Protein AF-A0A1V5VL07-F1 (afdb_monomer_lite)

Secondary structure (DSSP, 8-state):
-B--HHHHHHHHHHTT--THHHHHHHHTTB--GGGGSTT--HHHHHHHHHHHHHHHHHHHHHHTT-B-HHHHHHHTTPPTTHHHHHHTTS----HHHHHHHHHHHHHHHHHHHHHHHHHHTT-HHHHHHHHT-TTB-HHHHTTT-HHHHHHHHHHHH-TTSPP-GGGHHHHHHHHHHHHHHHHHHHHHHHHHHHHS--

Foldseek 3Di:
DFDDQVVVVVLCVVQVHDPVVNVVCVVVRHDPCLSVDPPRHPVVVVCVVVVVVLLVVLLVLVVLPQFPVQVLCVQLVHDGCQVVCVNVVNHADALSSLVSSLVVLVVLLVLLVVCLVCLVVVPLVSVLVNVPPPRGPLCSLLVNPPVLSVLSVVCNVDVPRGRPNVCSVSNNVSSVVSSVSSVSVSVVSVVCSVPVVD

Sequence (198 aa):
MLFDEEKAKDIVEKYGLSKNKIAVWRSNNNIPNKYNKKEYSIYSDMANKQIPIIRKQMFKIMEARKLKLVVVNDICGFPKNKLSREIQKKGVLKYDEYIRLIENINSLKRQTEKALEALKSKNKNCLDNYFNNEMLNLMALFENNLIIYTKITQSRKNARKSFPFEYTNDIERCLFTLLLELKLIIIYLYYQAEFSTL

pLDDT: mean 90.43, std 8.77, range [37.38, 98.44]

Radius of gyration: 23.2 Å; chains: 1; bounding box: 59×39×54 Å

Structure (mmCIF, N/CA/C/O backbone):
data_AF-A0A1V5VL07-F1
#
_entry.id   AF-A0A1V5VL07-F1
#
loop_
_atom_site.group_PDB
_atom_site.id
_atom_site.type_symbol
_atom_site.label_atom_id
_atom_site.label_alt_id
_atom_site.label_comp_id
_atom_site.label_asym_id
_atom_site.label_entity_id
_atom_site.label_seq_id
_atom_site.pdbx_PDB_ins_code
_atom_site.Cartn_x
_atom_site.Cartn_y
_atom_site.Cartn_z
_atom_site.occupancy
_atom_site.B_iso_or_equiv
_atom_site.auth_seq_id
_atom_site.auth_comp_id
_atom_site.auth_asym_id
_atom_site.auth_atom_id
_atom_site.pdbx_PDB_model_num
ATOM 1 N N . MET A 1 1 ? 35.708 6.304 -23.451 1.00 84.31 1 MET A N 1
ATOM 2 C CA . MET A 1 1 ? 36.162 6.927 -24.704 1.00 84.31 1 MET A CA 1
ATOM 3 C C . MET A 1 1 ? 36.885 8.179 -24.278 1.00 84.31 1 MET A C 1
ATOM 5 O O . MET A 1 1 ? 36.361 8.849 -23.397 1.00 84.31 1 MET A O 1
ATOM 9 N N . LEU A 1 2 ? 38.068 8.472 -24.823 1.00 89.50 2 LEU A N 1
ATOM 10 C CA . LEU A 1 2 ? 38.782 9.701 -24.460 1.00 89.50 2 LEU A CA 1
ATOM 11 C C . LEU A 1 2 ? 37.864 10.918 -24.604 1.00 89.50 2 LEU A C 1
ATOM 13 O O . LEU A 1 2 ? 36.980 10.931 -25.466 1.00 89.50 2 LEU A O 1
ATOM 17 N N . PHE A 1 3 ? 38.021 11.878 -23.698 1.00 91.56 3 PHE A N 1
ATOM 18 C CA . PHE A 1 3 ? 37.204 13.077 -23.732 1.00 91.56 3 PHE A CA 1
ATOM 19 C C . PHE A 1 3 ? 37.474 13.873 -25.008 1.00 91.56 3 PHE A C 1
ATOM 21 O O . PHE A 1 3 ? 38.619 14.105 -25.381 1.00 91.56 3 PHE A O 1
ATOM 28 N N . ASP A 1 4 ? 36.391 14.288 -25.647 1.00 92.81 4 ASP A N 1
ATOM 29 C CA . ASP A 1 4 ? 36.377 15.144 -26.821 1.00 92.81 4 ASP A CA 1
ATOM 30 C C . ASP A 1 4 ? 35.207 16.112 -26.633 1.00 92.81 4 ASP A C 1
ATOM 32 O O . ASP A 1 4 ? 34.079 15.693 -26.356 1.00 92.81 4 ASP A O 1
ATOM 36 N N . GLU A 1 5 ? 35.500 17.408 -26.678 1.00 92.12 5 GLU A N 1
ATOM 37 C CA . GLU A 1 5 ? 34.555 18.458 -26.306 1.00 92.12 5 GLU A CA 1
ATOM 38 C C . GLU A 1 5 ? 33.367 18.534 -27.279 1.00 92.12 5 GLU A C 1
ATOM 40 O O . GLU A 1 5 ? 32.234 18.742 -26.840 1.00 92.12 5 GLU A O 1
ATOM 45 N N . GLU A 1 6 ? 33.599 18.332 -28.577 1.00 93.00 6 GLU A N 1
ATOM 46 C CA . GLU A 1 6 ? 32.551 18.371 -29.601 1.00 93.00 6 GLU A CA 1
ATOM 47 C C . GLU A 1 6 ? 31.658 17.137 -29.496 1.00 93.00 6 GLU A C 1
ATOM 49 O O . GLU A 1 6 ? 30.444 17.264 -29.337 1.00 93.00 6 GLU A O 1
ATOM 54 N N . LYS A 1 7 ? 32.252 15.942 -2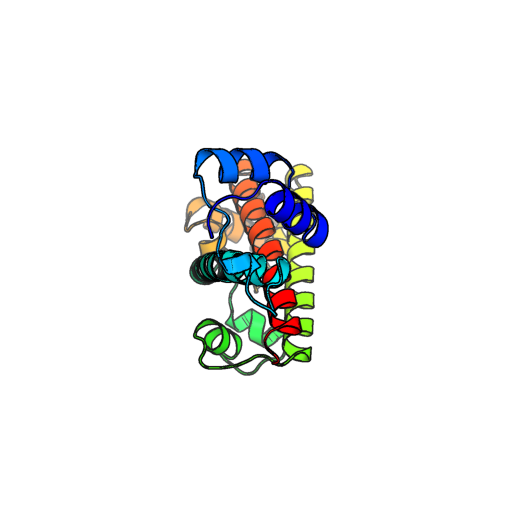9.397 1.00 90.00 7 LYS A N 1
ATOM 55 C CA . LYS A 1 7 ? 31.486 14.704 -29.172 1.00 90.00 7 LYS A CA 1
ATOM 56 C C . LYS A 1 7 ? 30.703 14.739 -27.864 1.00 90.00 7 LYS A C 1
ATOM 58 O O . LYS A 1 7 ? 29.607 14.185 -27.786 1.00 90.00 7 LYS A O 1
ATOM 63 N N . ALA A 1 8 ? 31.246 15.351 -26.812 1.00 89.62 8 ALA A N 1
ATOM 64 C CA . ALA A 1 8 ? 30.538 15.507 -25.546 1.00 89.62 8 ALA A CA 1
ATOM 65 C C . ALA A 1 8 ? 29.297 16.397 -25.694 1.00 89.62 8 ALA A C 1
ATOM 67 O O . ALA A 1 8 ? 28.252 16.052 -25.137 1.00 89.62 8 ALA A O 1
ATOM 68 N N . LYS A 1 9 ? 29.395 17.506 -26.439 1.00 92.94 9 LYS A N 1
ATOM 69 C CA . LYS A 1 9 ? 28.259 18.392 -26.737 1.00 92.94 9 LYS A CA 1
ATOM 70 C C . LYS A 1 9 ? 27.199 17.668 -27.561 1.00 92.94 9 LYS A C 1
ATOM 72 O O . LYS A 1 9 ? 26.048 17.651 -27.133 1.00 92.94 9 LYS A O 1
ATOM 77 N N . ASP A 1 10 ? 27.604 16.972 -28.621 1.00 91.25 10 ASP A N 1
ATOM 78 C CA . ASP A 1 10 ? 26.699 16.195 -29.475 1.00 91.25 10 ASP A CA 1
ATOM 79 C C . ASP A 1 10 ? 25.938 15.136 -28.677 1.00 91.25 10 ASP A C 1
ATOM 81 O O . ASP A 1 10 ? 24.726 14.988 -28.809 1.00 91.25 10 ASP A O 1
ATOM 85 N N . ILE A 1 11 ? 26.629 14.405 -27.796 1.00 89.19 11 ILE A N 1
ATOM 86 C CA . ILE A 1 11 ? 26.004 13.408 -26.918 1.00 89.19 11 ILE A CA 1
ATOM 87 C C . ILE A 1 11 ? 25.037 14.083 -25.943 1.00 89.19 11 ILE A C 1
ATOM 89 O O . ILE A 1 11 ? 23.947 13.567 -25.710 1.00 89.19 11 ILE A O 1
ATOM 93 N N . VAL A 1 12 ? 25.421 15.210 -25.341 1.00 89.00 12 VAL A N 1
ATOM 94 C CA . VAL A 1 12 ? 24.567 15.927 -24.387 1.00 89.00 12 VAL A CA 1
ATOM 95 C C . VAL A 1 12 ? 23.300 16.443 -25.056 1.00 89.00 12 VAL A C 1
ATOM 97 O O . VAL A 1 12 ? 22.231 16.311 -24.469 1.00 89.00 12 VAL A O 1
ATOM 100 N N . GLU A 1 13 ? 23.398 16.966 -26.272 1.00 90.19 13 GLU A N 1
ATOM 101 C CA . GLU A 1 13 ? 22.260 17.457 -27.043 1.00 90.19 13 GLU A CA 1
ATOM 102 C C . GLU A 1 13 ? 21.378 16.313 -27.553 1.00 90.19 13 GLU A C 1
ATOM 104 O O . GLU A 1 13 ? 20.187 16.276 -27.241 1.00 90.19 13 GLU A O 1
ATOM 109 N N . LYS A 1 14 ? 21.971 15.313 -28.221 1.00 86.06 14 LYS A N 1
ATOM 110 C CA . LYS A 1 14 ? 21.276 14.126 -28.752 1.00 86.06 14 LYS A CA 1
ATOM 111 C C . LYS A 1 14 ? 20.444 13.406 -27.694 1.00 86.06 14 LYS A C 1
ATOM 113 O O . LYS A 1 14 ? 19.403 12.830 -27.997 1.00 86.06 14 LYS A O 1
ATOM 118 N N . TYR A 1 15 ? 20.931 13.407 -26.460 1.00 83.44 15 TYR A N 1
ATOM 119 C CA . TYR A 1 15 ? 20.315 12.724 -25.335 1.00 83.44 15 TYR A CA 1
ATOM 120 C C . TYR A 1 15 ? 19.705 13.709 -24.310 1.00 83.44 15 TYR A C 1
ATOM 122 O O . TYR A 1 15 ? 19.334 13.300 -23.221 1.00 83.44 15 TYR A O 1
ATOM 130 N N . GLY A 1 16 ? 19.591 15.012 -24.581 1.00 83.31 16 GLY A N 1
ATOM 131 C CA . GLY A 1 16 ? 18.985 15.965 -23.631 1.00 83.31 16 GLY A CA 1
ATOM 132 C C . GLY A 1 16 ? 19.561 15.905 -22.201 1.00 83.31 16 GLY A C 1
ATOM 133 O O . GLY A 1 16 ? 18.831 16.018 -21.215 1.00 83.31 16 GLY A O 1
ATOM 134 N N . LEU A 1 17 ? 20.864 15.652 -22.063 1.00 86.38 17 LEU A N 1
ATOM 135 C CA . LEU A 1 17 ? 21.537 15.530 -20.771 1.00 86.38 17 LEU A CA 1
ATOM 136 C C . LEU A 1 17 ? 21.814 16.917 -20.168 1.00 86.38 17 LEU A C 1
ATOM 138 O O . LEU A 1 17 ? 21.851 17.938 -20.849 1.00 86.38 17 LEU A O 1
ATOM 142 N N . SER A 1 18 ? 22.076 16.968 -18.860 1.00 87.56 18 SER A N 1
ATOM 143 C CA . SER A 1 18 ? 22.510 18.216 -18.219 1.00 87.56 18 SER A CA 1
ATOM 144 C C . SER A 1 18 ? 23.867 18.676 -18.766 1.00 87.56 18 SER A C 1
ATOM 146 O O . SER A 1 18 ? 24.822 17.896 -18.773 1.00 87.56 18 SER A O 1
ATOM 148 N N . LYS A 1 19 ? 23.988 19.967 -19.113 1.00 88.31 19 LYS A N 1
ATOM 149 C CA . LYS A 1 19 ? 25.248 20.606 -19.549 1.00 88.31 19 LYS A CA 1
ATOM 150 C C . LYS A 1 19 ? 26.396 20.421 -18.547 1.00 88.31 19 LYS A C 1
ATOM 152 O O . LYS A 1 19 ? 27.552 20.309 -18.950 1.00 88.31 19 LYS A O 1
ATOM 157 N N . ASN A 1 20 ? 26.083 20.260 -17.257 1.00 90.38 20 ASN A N 1
ATOM 158 C CA . ASN A 1 20 ? 27.070 19.983 -16.206 1.00 90.38 20 ASN A CA 1
ATOM 159 C C . ASN A 1 20 ? 27.827 18.660 -16.426 1.00 90.38 20 ASN A C 1
ATOM 161 O O . ASN A 1 20 ? 28.908 18.467 -15.873 1.00 90.38 20 ASN A O 1
ATOM 165 N N . LYS A 1 21 ? 27.298 17.740 -17.246 1.00 89.00 21 LYS A N 1
ATOM 166 C CA . LYS A 1 21 ? 27.981 16.488 -17.595 1.00 89.00 21 LYS A CA 1
ATOM 167 C C . LYS A 1 21 ? 29.265 16.714 -18.389 1.00 89.00 21 LYS A C 1
ATOM 169 O O . LYS A 1 21 ? 30.198 15.946 -18.186 1.00 89.00 21 LYS A O 1
ATOM 174 N N . ILE A 1 22 ? 29.344 17.765 -19.208 1.00 91.00 22 ILE A N 1
ATOM 175 C CA . ILE A 1 22 ? 30.550 18.087 -19.987 1.00 91.00 22 ILE A CA 1
ATOM 176 C C . ILE A 1 22 ? 31.709 18.401 -19.040 1.00 91.00 22 ILE A C 1
ATOM 178 O O . ILE A 1 22 ? 32.777 17.812 -19.169 1.00 91.00 22 ILE A O 1
ATOM 182 N N . ALA A 1 23 ? 31.473 19.240 -18.025 1.00 91.25 23 ALA A N 1
ATOM 183 C CA . ALA A 1 23 ? 32.478 19.572 -17.015 1.00 91.25 23 ALA A CA 1
ATOM 184 C C . ALA A 1 23 ? 32.969 18.325 -16.258 1.00 91.25 23 ALA A C 1
ATOM 186 O O . ALA A 1 23 ? 34.170 18.143 -16.063 1.00 91.25 23 ALA A O 1
ATOM 187 N N . VAL A 1 24 ? 32.049 17.423 -15.897 1.00 91.06 24 VAL A N 1
ATOM 188 C CA . VAL A 1 24 ? 32.384 16.155 -15.230 1.00 91.06 24 VAL A CA 1
ATOM 189 C C . VAL A 1 24 ? 33.207 15.232 -16.136 1.00 91.06 24 VAL A C 1
ATOM 191 O O . VAL A 1 24 ? 34.159 14.610 -15.673 1.00 91.06 24 VAL A O 1
ATOM 194 N N . TRP A 1 25 ? 32.865 15.109 -17.419 1.00 94.38 25 TRP A N 1
ATOM 195 C CA . TRP A 1 25 ? 33.613 14.257 -18.353 1.00 94.38 25 TRP A C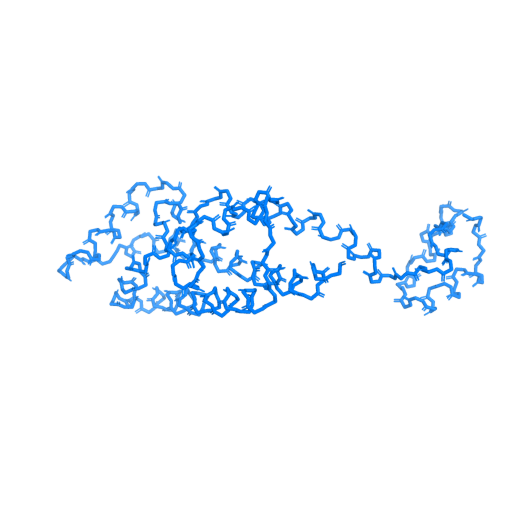A 1
ATOM 196 C C . TRP A 1 25 ? 34.979 14.841 -18.703 1.00 94.38 25 TRP A C 1
ATOM 198 O O . TRP A 1 25 ? 35.939 14.078 -18.800 1.00 94.38 25 TRP A O 1
ATOM 208 N N . ARG A 1 26 ? 35.078 16.173 -18.801 1.00 93.31 26 ARG A N 1
ATOM 209 C CA . ARG A 1 26 ? 36.337 16.900 -18.982 1.00 93.31 26 ARG A CA 1
ATOM 210 C C . ARG A 1 26 ? 37.278 16.652 -17.806 1.00 93.31 26 ARG A C 1
ATOM 212 O O . ARG A 1 26 ? 38.416 16.251 -18.013 1.00 93.31 26 ARG A O 1
ATOM 219 N N . SER A 1 27 ? 36.777 16.794 -16.576 1.00 92.19 27 SER A N 1
ATOM 220 C CA . SER A 1 27 ? 37.552 16.533 -15.354 1.00 92.19 27 SER A CA 1
ATOM 221 C C . SER A 1 27 ? 38.038 15.086 -15.246 1.00 92.19 27 SER A C 1
ATOM 223 O O . SER A 1 27 ? 39.101 14.841 -14.691 1.00 92.19 27 SER A O 1
ATOM 225 N N . ASN A 1 28 ? 37.266 14.127 -15.762 1.00 90.12 28 ASN A N 1
ATOM 226 C CA . ASN A 1 28 ? 37.614 12.704 -15.733 1.00 90.12 28 ASN A CA 1
ATOM 227 C C . ASN A 1 28 ? 38.371 12.239 -16.990 1.00 90.12 28 ASN A C 1
ATOM 229 O O . ASN A 1 28 ? 38.629 11.044 -17.129 1.00 90.12 28 ASN A O 1
ATOM 233 N N . ASN A 1 29 ? 38.658 13.155 -17.924 1.00 92.69 29 ASN A N 1
ATOM 234 C CA . ASN A 1 29 ? 39.234 12.898 -19.247 1.00 92.69 29 ASN A CA 1
ATOM 235 C C . ASN A 1 29 ? 38.589 11.709 -20.001 1.00 92.69 29 ASN A C 1
ATOM 237 O O . ASN A 1 29 ? 39.248 10.964 -20.728 1.00 92.69 29 ASN A O 1
ATOM 241 N N . ASN A 1 30 ? 37.285 11.486 -19.801 1.00 94.50 30 ASN A N 1
ATOM 242 C CA . ASN A 1 30 ? 36.594 10.312 -20.326 1.00 94.50 30 ASN A CA 1
ATOM 243 C C . ASN A 1 30 ? 35.091 10.556 -20.511 1.00 94.50 30 ASN A C 1
ATOM 245 O O . ASN A 1 30 ? 34.384 10.962 -19.586 1.00 94.50 30 ASN A O 1
ATOM 249 N N . ILE A 1 31 ? 34.587 10.202 -21.692 1.00 89.38 31 ILE A N 1
ATOM 250 C CA . ILE A 1 31 ? 33.160 10.077 -21.987 1.00 89.38 31 ILE A CA 1
ATOM 251 C C . ILE A 1 31 ? 32.743 8.613 -21.756 1.00 89.38 31 ILE A C 1
ATOM 253 O O . ILE A 1 31 ? 33.371 7.694 -22.304 1.00 89.38 31 ILE A O 1
ATOM 257 N N . PRO A 1 32 ? 31.674 8.350 -20.977 1.00 88.62 32 PRO A N 1
ATOM 258 C CA . PRO A 1 32 ? 31.185 6.996 -20.744 1.00 88.62 32 PRO A CA 1
ATOM 259 C C . PRO A 1 32 ? 30.898 6.230 -22.046 1.00 88.62 32 PRO A C 1
ATOM 261 O O . PRO A 1 32 ? 30.064 6.644 -22.848 1.00 88.62 32 PRO A O 1
ATOM 264 N N . ASN A 1 33 ? 31.511 5.051 -22.213 1.00 86.50 33 ASN A N 1
ATOM 265 C CA . ASN A 1 33 ? 31.377 4.212 -23.420 1.00 86.50 33 ASN A CA 1
ATOM 266 C C . ASN A 1 33 ? 29.934 3.803 -23.747 1.00 86.50 33 ASN A C 1
ATOM 268 O O . ASN A 1 33 ? 29.643 3.407 -24.872 1.00 86.50 33 ASN A O 1
ATOM 272 N N . LYS A 1 34 ? 29.017 3.891 -22.777 1.00 80.19 34 LYS A N 1
ATOM 273 C CA . LYS A 1 34 ? 27.601 3.569 -22.977 1.00 80.19 34 LYS A CA 1
ATOM 274 C C . LYS A 1 34 ? 26.953 4.398 -24.095 1.00 80.19 34 LYS A C 1
ATOM 276 O O . LYS A 1 34 ? 26.070 3.871 -24.755 1.00 80.19 34 LYS A O 1
ATOM 281 N N . TYR A 1 35 ? 27.423 5.624 -24.347 1.00 83.25 35 TYR A N 1
ATOM 282 C CA . TYR A 1 35 ? 26.883 6.496 -25.398 1.00 83.25 35 TYR A CA 1
ATOM 283 C C . TYR A 1 35 ? 27.312 6.095 -26.818 1.00 83.25 35 TYR A C 1
ATOM 285 O O . TYR A 1 35 ? 26.680 6.529 -27.776 1.00 83.25 35 TYR A O 1
ATOM 293 N N . ASN A 1 36 ? 28.328 5.232 -26.955 1.00 80.62 36 ASN A N 1
ATOM 294 C CA . ASN A 1 36 ? 28.773 4.688 -28.244 1.00 80.62 36 ASN A CA 1
ATOM 295 C C . ASN A 1 36 ? 27.965 3.458 -28.683 1.00 80.62 36 ASN A C 1
ATOM 297 O O . ASN A 1 36 ? 28.184 2.936 -29.775 1.00 80.62 36 ASN A O 1
ATOM 301 N N . LYS A 1 37 ? 27.050 2.953 -27.845 1.00 79.81 37 LYS A N 1
ATOM 302 C CA . LYS A 1 37 ? 26.192 1.826 -28.220 1.00 79.81 37 LYS A CA 1
ATOM 303 C C . LYS A 1 37 ? 25.115 2.311 -29.191 1.00 79.81 37 LYS A C 1
ATOM 305 O O . LYS A 1 37 ? 24.418 3.279 -28.898 1.00 79.81 37 LYS A O 1
ATOM 310 N N . LYS A 1 38 ? 24.956 1.601 -30.313 1.00 72.44 38 LYS A N 1
ATOM 311 C CA . LYS A 1 38 ? 23.993 1.918 -31.387 1.00 72.44 38 LYS A CA 1
ATOM 312 C C . LYS A 1 38 ? 22.542 2.014 -30.883 1.00 72.44 38 LYS A C 1
ATOM 314 O O . LYS A 1 38 ? 21.762 2.785 -31.421 1.00 72.44 38 LYS A O 1
ATOM 319 N N . GLU A 1 39 ? 22.231 1.289 -29.810 1.00 72.75 39 GLU A N 1
ATOM 320 C CA . GLU A 1 39 ? 20.905 1.204 -29.180 1.00 72.75 39 GLU A CA 1
ATOM 321 C C . GLU A 1 39 ? 20.859 1.867 -27.790 1.00 72.75 39 GLU A C 1
ATOM 323 O O . GLU A 1 39 ? 20.044 1.509 -26.938 1.00 72.75 39 GLU A O 1
ATOM 328 N N . TYR A 1 40 ? 21.764 2.808 -27.494 1.00 74.38 40 TYR A N 1
ATOM 329 C CA . TYR A 1 40 ? 21.709 3.505 -26.212 1.00 74.38 40 TYR A CA 1
ATOM 330 C C . TYR A 1 40 ? 20.419 4.326 -26.097 1.00 74.38 40 TYR A C 1
ATOM 332 O O . TYR A 1 40 ? 20.206 5.285 -26.835 1.00 74.38 40 TYR A O 1
ATOM 340 N N . SER A 1 41 ? 19.594 3.981 -25.110 1.00 77.25 41 SER A N 1
ATOM 341 C CA . SER A 1 41 ? 18.455 4.784 -24.682 1.00 77.25 41 SER A CA 1
ATOM 342 C C . SER A 1 41 ? 18.677 5.227 -23.242 1.00 77.25 41 SER A C 1
ATOM 344 O O . SER A 1 41 ? 18.997 4.442 -22.349 1.00 77.25 41 SER A O 1
ATOM 346 N N . ILE A 1 42 ? 18.513 6.522 -22.998 1.00 71.56 42 ILE A N 1
ATOM 347 C CA . ILE A 1 42 ? 18.591 7.083 -21.645 1.00 71.56 42 ILE A CA 1
ATOM 348 C C . ILE A 1 42 ? 17.475 6.520 -20.790 1.00 71.56 42 ILE A C 1
ATOM 350 O O . ILE A 1 42 ? 17.692 6.220 -19.621 1.00 71.56 42 ILE A O 1
ATOM 354 N N . TYR A 1 43 ? 16.293 6.368 -21.385 1.00 68.00 43 TYR A N 1
ATOM 355 C CA . TYR A 1 43 ? 15.130 5.822 -20.715 1.00 68.00 43 TYR A CA 1
ATOM 356 C C . TYR A 1 43 ? 15.372 4.363 -20.337 1.00 68.00 43 TYR A C 1
ATOM 358 O O . TYR A 1 43 ? 15.059 3.988 -19.212 1.00 68.00 43 TYR A O 1
ATOM 366 N N . SER A 1 44 ? 16.024 3.567 -21.196 1.00 68.75 44 SER A N 1
ATOM 367 C CA . SER A 1 44 ? 16.389 2.190 -20.843 1.00 68.75 44 SER A CA 1
ATOM 368 C C . SER A 1 44 ? 17.482 2.128 -19.769 1.00 68.75 44 SER A C 1
ATOM 370 O O . SER A 1 44 ? 17.357 1.353 -18.828 1.00 68.75 44 SER A O 1
ATOM 372 N N . ASP A 1 45 ? 18.516 2.977 -19.819 1.00 70.56 45 ASP A N 1
ATOM 373 C CA . ASP A 1 45 ? 19.551 3.057 -18.770 1.00 70.56 45 ASP A CA 1
ATOM 374 C C . ASP A 1 45 ? 18.973 3.543 -17.426 1.00 70.56 45 ASP A C 1
ATOM 376 O O . ASP A 1 45 ? 19.351 3.055 -16.360 1.00 70.56 45 ASP A O 1
ATOM 380 N N . MET A 1 46 ? 18.036 4.493 -17.462 1.00 71.12 46 MET A N 1
ATOM 381 C CA . MET A 1 46 ? 17.331 4.993 -16.284 1.00 71.12 46 MET A CA 1
ATOM 382 C C . MET A 1 46 ? 16.415 3.916 -15.705 1.00 71.12 46 MET A C 1
ATOM 384 O O . MET A 1 46 ? 16.497 3.638 -14.510 1.00 71.12 46 MET A O 1
ATOM 388 N N . ALA A 1 47 ? 15.618 3.254 -16.545 1.00 67.25 47 ALA A N 1
ATOM 389 C CA . ALA A 1 47 ? 14.780 2.131 -16.150 1.00 67.25 47 ALA A CA 1
ATOM 390 C C . ALA A 1 47 ? 15.636 1.022 -15.519 1.00 67.25 47 ALA A C 1
ATOM 392 O O . ALA A 1 47 ? 15.400 0.645 -14.376 1.00 67.25 47 ALA A O 1
ATOM 393 N N . ASN A 1 48 ? 16.715 0.592 -16.175 1.00 69.56 48 ASN A N 1
ATOM 394 C CA . ASN A 1 48 ? 17.606 -0.457 -15.671 1.00 69.56 48 ASN A CA 1
ATOM 395 C C . ASN A 1 48 ? 18.236 -0.134 -14.307 1.00 69.56 48 ASN A C 1
ATOM 397 O O . ASN A 1 48 ? 18.494 -1.044 -13.521 1.00 69.56 48 ASN A O 1
ATOM 401 N N . LYS A 1 49 ? 18.459 1.147 -13.990 1.00 76.06 49 LYS A N 1
ATOM 402 C CA . LYS A 1 49 ? 18.958 1.577 -12.673 1.00 76.06 49 LYS A CA 1
ATOM 403 C C . LYS A 1 49 ? 17.863 1.679 -11.620 1.00 76.06 49 LYS A C 1
ATOM 405 O O . LYS A 1 49 ? 18.107 1.354 -10.461 1.00 76.06 49 LYS A O 1
ATOM 410 N N . GLN A 1 50 ? 16.674 2.135 -12.006 1.00 76.81 50 GLN A N 1
ATOM 411 C CA . GLN A 1 50 ? 15.582 2.399 -11.071 1.00 76.81 50 GLN A CA 1
ATOM 412 C C . GLN A 1 50 ? 14.735 1.154 -10.778 1.00 76.81 50 GLN A C 1
ATOM 414 O O . GLN A 1 50 ? 14.312 0.969 -9.640 1.00 76.81 50 GLN A O 1
ATOM 419 N N . ILE A 1 51 ? 14.545 0.247 -11.742 1.00 75.00 51 ILE A N 1
ATOM 420 C CA . ILE A 1 51 ? 13.753 -0.985 -11.572 1.00 75.00 51 ILE A CA 1
ATOM 421 C C . ILE A 1 51 ? 14.263 -1.836 -10.401 1.00 75.00 51 ILE A C 1
ATOM 423 O O . ILE A 1 51 ? 13.433 -2.241 -9.587 1.00 75.00 51 ILE A O 1
ATOM 427 N N . PRO A 1 52 ? 15.576 -2.109 -10.233 1.00 79.69 52 PRO A N 1
ATOM 428 C CA . PRO A 1 52 ? 16.055 -2.872 -9.082 1.00 79.69 52 PRO A CA 1
ATOM 429 C C . PRO A 1 52 ? 15.747 -2.190 -7.746 1.00 79.69 52 PRO A C 1
ATOM 431 O O . PRO A 1 52 ? 15.413 -2.870 -6.776 1.00 79.69 52 PRO A O 1
ATOM 434 N N . ILE A 1 53 ? 15.825 -0.855 -7.696 1.00 82.56 53 ILE A N 1
ATOM 435 C CA . ILE A 1 53 ? 15.528 -0.064 -6.496 1.00 82.56 53 ILE A CA 1
ATOM 436 C C . ILE A 1 53 ? 14.038 -0.162 -6.171 1.00 82.56 53 ILE A C 1
ATOM 438 O O . ILE A 1 53 ? 13.688 -0.529 -5.051 1.00 82.56 53 ILE A O 1
ATOM 442 N N . ILE A 1 54 ? 13.170 0.096 -7.153 1.00 81.00 54 ILE A N 1
ATOM 443 C CA . ILE A 1 54 ? 11.715 -0.007 -6.994 1.00 81.00 54 ILE A CA 1
ATOM 444 C C . ILE A 1 54 ? 11.351 -1.429 -6.572 1.00 81.00 54 ILE A C 1
ATOM 446 O O . ILE A 1 54 ? 10.667 -1.610 -5.573 1.00 81.00 54 ILE A O 1
ATOM 450 N N . ARG A 1 55 ? 11.886 -2.450 -7.247 1.00 81.69 55 ARG A N 1
ATOM 451 C CA . ARG A 1 55 ? 11.656 -3.858 -6.907 1.00 81.69 55 ARG A CA 1
ATOM 452 C C . ARG A 1 55 ? 12.087 -4.177 -5.473 1.00 81.69 55 ARG A C 1
ATOM 454 O O . ARG A 1 55 ? 11.343 -4.836 -4.754 1.00 81.69 55 ARG A O 1
ATOM 461 N N . LYS A 1 56 ? 13.251 -3.693 -5.024 1.00 86.25 56 LYS A N 1
ATOM 462 C CA . LYS A 1 56 ? 13.714 -3.867 -3.636 1.00 86.25 56 LYS A CA 1
ATOM 463 C C . LYS A 1 56 ? 12.765 -3.209 -2.633 1.00 86.25 56 LYS A C 1
ATOM 465 O O . LYS A 1 56 ? 12.489 -3.801 -1.594 1.00 86.25 56 LYS A O 1
ATOM 470 N N . GLN A 1 57 ? 12.266 -2.010 -2.929 1.00 87.94 57 GLN A N 1
ATOM 471 C CA . GLN A 1 57 ? 11.293 -1.340 -2.062 1.00 87.94 57 GLN A CA 1
ATOM 472 C C . GLN A 1 57 ? 9.952 -2.070 -2.046 1.00 87.94 57 GLN A C 1
ATOM 474 O O . GLN A 1 57 ? 9.383 -2.269 -0.980 1.00 87.94 57 GLN A O 1
ATOM 479 N N . MET A 1 58 ? 9.495 -2.557 -3.197 1.00 88.50 58 MET A N 1
ATOM 480 C CA . MET A 1 58 ? 8.295 -3.378 -3.290 1.00 88.50 58 MET A CA 1
ATOM 481 C C . MET A 1 58 ? 8.397 -4.628 -2.424 1.00 88.50 58 MET A C 1
ATOM 483 O O . MET A 1 58 ? 7.479 -4.900 -1.660 1.00 88.50 58 MET A O 1
ATOM 487 N N . PHE A 1 59 ? 9.526 -5.342 -2.460 1.00 86.50 59 PHE A N 1
ATOM 488 C CA . PHE A 1 59 ? 9.740 -6.488 -1.574 1.00 86.50 59 PHE A CA 1
ATOM 489 C C . PHE A 1 59 ? 9.595 -6.115 -0.098 1.00 86.50 59 PHE A C 1
ATOM 491 O O . PHE A 1 59 ? 8.839 -6.776 0.608 1.00 86.50 59 PHE A O 1
ATOM 498 N N . LYS A 1 60 ? 10.215 -5.015 0.347 1.00 90.19 60 LYS A N 1
ATOM 499 C CA . LYS A 1 60 ? 10.078 -4.537 1.733 1.00 90.19 60 LYS A CA 1
ATOM 500 C C . LYS A 1 60 ? 8.631 -4.216 2.107 1.00 90.19 60 LYS A C 1
ATOM 502 O O . LYS A 1 60 ? 8.182 -4.580 3.190 1.00 90.19 60 LYS A O 1
ATOM 507 N N . ILE A 1 61 ? 7.893 -3.561 1.212 1.00 92.56 61 ILE A N 1
ATOM 508 C CA . ILE A 1 61 ? 6.478 -3.233 1.429 1.00 92.56 61 ILE A CA 1
ATOM 509 C C . ILE A 1 61 ? 5.646 -4.511 1.577 1.00 92.56 61 ILE A C 1
ATOM 511 O O . ILE A 1 61 ? 4.814 -4.613 2.480 1.00 92.56 61 ILE A O 1
ATOM 515 N N . MET A 1 62 ? 5.893 -5.514 0.731 1.00 89.06 62 MET A N 1
ATOM 516 C CA . MET A 1 62 ? 5.190 -6.795 0.815 1.00 89.06 62 MET A CA 1
ATOM 517 C C . MET A 1 62 ? 5.565 -7.578 2.082 1.00 89.06 62 MET A C 1
ATOM 519 O O . MET A 1 62 ? 4.694 -8.187 2.706 1.00 89.06 62 MET A O 1
ATOM 523 N N . GLU A 1 63 ? 6.831 -7.532 2.503 1.00 89.12 63 GLU A N 1
ATOM 524 C CA . GLU A 1 63 ? 7.317 -8.146 3.745 1.00 89.12 63 GLU A CA 1
ATOM 525 C C . GLU A 1 63 ? 6.733 -7.501 5.002 1.00 89.12 63 GLU A C 1
ATOM 527 O O . GLU A 1 63 ? 6.496 -8.204 5.985 1.00 89.12 63 GLU A O 1
ATOM 532 N N . ALA A 1 64 ? 6.414 -6.203 4.959 1.00 92.81 64 ALA A N 1
ATOM 533 C CA . ALA A 1 64 ? 5.728 -5.521 6.051 1.00 92.81 64 ALA A CA 1
ATOM 534 C C . ALA A 1 64 ? 4.311 -6.070 6.295 1.00 92.81 64 ALA A C 1
ATOM 536 O O . ALA A 1 64 ? 3.757 -5.857 7.367 1.00 92.81 64 ALA A O 1
ATOM 537 N N . ARG A 1 65 ? 3.713 -6.793 5.331 1.00 93.25 65 ARG A N 1
ATOM 538 C CA . ARG A 1 65 ? 2.432 -7.521 5.477 1.00 93.25 65 ARG A CA 1
ATOM 539 C C . ARG A 1 65 ? 1.268 -6.667 5.997 1.00 93.25 65 ARG A C 1
ATOM 541 O O . ARG A 1 65 ? 0.340 -7.197 6.613 1.00 93.25 65 ARG A O 1
ATOM 548 N N . LYS A 1 66 ? 1.284 -5.358 5.718 1.00 96.56 66 LYS A N 1
ATOM 549 C CA . LYS A 1 66 ? 0.189 -4.428 6.049 1.00 96.56 66 LYS A CA 1
ATOM 550 C C . LYS A 1 66 ? -1.080 -4.725 5.251 1.00 96.56 66 LYS A C 1
ATOM 552 O O . LYS A 1 66 ? -2.178 -4.452 5.729 1.00 96.56 66 LYS A O 1
ATOM 557 N N . LEU A 1 67 ? -0.930 -5.331 4.072 1.00 96.25 67 LEU A N 1
ATOM 558 C CA . LEU A 1 67 ? -2.026 -5.845 3.257 1.00 96.25 67 LEU A CA 1
ATOM 559 C C . LEU A 1 67 ? -2.112 -7.368 3.377 1.00 96.25 67 LEU A C 1
ATOM 561 O O . LEU A 1 67 ? -1.125 -8.082 3.177 1.00 96.25 67 LEU A O 1
ATOM 565 N N . LYS A 1 68 ? -3.308 -7.884 3.660 1.00 95.50 68 LYS A N 1
ATOM 566 C CA . LYS A 1 68 ? -3.583 -9.322 3.675 1.00 95.50 68 LYS A CA 1
ATOM 567 C C . LYS A 1 68 ? -3.758 -9.823 2.249 1.00 95.50 68 LYS A C 1
ATOM 569 O O . LYS A 1 68 ? -4.851 -9.770 1.696 1.00 95.50 68 LYS A O 1
ATOM 574 N N . LEU A 1 69 ? -2.687 -10.362 1.671 1.00 93.25 69 LEU A N 1
ATOM 575 C CA . LEU A 1 69 ? -2.675 -10.847 0.286 1.00 93.25 69 LEU A CA 1
ATOM 576 C C . LEU A 1 69 ? -3.790 -11.839 -0.055 1.00 93.25 69 LEU A C 1
ATOM 578 O O . LEU A 1 69 ? -4.239 -11.859 -1.193 1.00 93.25 69 LEU A O 1
ATOM 582 N N . VAL A 1 70 ? -4.233 -12.657 0.902 1.00 94.12 70 VAL A N 1
ATOM 583 C CA . VAL A 1 70 ? -5.364 -13.578 0.701 1.00 94.12 70 VAL A CA 1
ATOM 584 C C . VAL A 1 70 ? -6.631 -12.791 0.360 1.00 94.12 70 VAL A C 1
ATOM 586 O O . VAL A 1 70 ? -7.183 -12.995 -0.711 1.00 94.12 70 VAL A O 1
ATOM 589 N N . VAL A 1 71 ? -6.980 -11.798 1.182 1.00 95.56 71 VAL A N 1
ATOM 590 C CA . VAL A 1 71 ? -8.135 -10.915 0.957 1.00 95.56 71 VAL A CA 1
ATOM 591 C C . VAL A 1 71 ? -7.987 -10.128 -0.348 1.00 95.56 71 VAL A C 1
ATOM 593 O O . VAL A 1 71 ? -8.954 -9.952 -1.079 1.00 95.56 71 VAL A O 1
ATOM 596 N N . VAL A 1 72 ? -6.768 -9.684 -0.684 1.00 95.31 72 VAL A N 1
ATOM 597 C CA . VAL A 1 72 ? -6.527 -9.002 -1.968 1.00 95.31 72 VAL A CA 1
ATOM 598 C C . VAL A 1 72 ? -6.773 -9.936 -3.158 1.00 95.31 72 VAL A C 1
ATOM 600 O O . VAL A 1 72 ? -7.367 -9.491 -4.136 1.00 95.31 72 VAL A O 1
ATOM 603 N N . ASN A 1 73 ? -6.359 -11.211 -3.091 1.00 94.75 73 ASN A N 1
ATOM 604 C CA . ASN A 1 73 ? -6.679 -12.180 -4.147 1.00 94.75 73 ASN A CA 1
ATOM 605 C C . ASN A 1 73 ? -8.196 -12.317 -4.305 1.00 94.75 73 ASN A C 1
ATOM 607 O O . ASN A 1 73 ? -8.681 -12.217 -5.427 1.00 94.75 73 ASN A O 1
ATOM 611 N N . ASP A 1 74 ? -8.922 -12.485 -3.199 1.00 95.12 74 ASP A N 1
ATOM 612 C CA . ASP A 1 74 ? -10.369 -12.715 -3.218 1.00 95.12 74 ASP A CA 1
ATOM 613 C C . ASP A 1 74 ? -11.120 -11.521 -3.827 1.00 95.12 74 ASP A C 1
ATOM 615 O O . ASP A 1 74 ? -11.909 -11.689 -4.754 1.00 95.12 74 ASP A O 1
ATOM 619 N N . ILE A 1 75 ? -10.802 -10.297 -3.389 1.00 94.44 75 ILE A N 1
ATOM 620 C CA . ILE A 1 75 ? -11.414 -9.062 -3.908 1.00 94.44 75 ILE A CA 1
ATOM 621 C C . ILE A 1 75 ? -11.096 -8.850 -5.396 1.00 94.44 75 ILE A C 1
ATOM 623 O O . ILE A 1 75 ? -11.931 -8.346 -6.145 1.00 94.44 75 ILE A O 1
ATOM 627 N N . CYS A 1 76 ? -9.900 -9.237 -5.847 1.00 93.94 76 CYS A N 1
ATOM 628 C CA . CYS A 1 76 ? -9.514 -9.109 -7.254 1.00 93.94 76 CYS A CA 1
ATOM 629 C C . CYS A 1 76 ? -9.999 -10.279 -8.135 1.00 93.94 76 CYS A C 1
ATOM 631 O O . CYS A 1 76 ? -9.730 -10.279 -9.340 1.00 93.94 76 CYS A O 1
ATOM 633 N N . GLY A 1 77 ? -10.675 -11.281 -7.557 1.00 93.62 77 GLY A N 1
ATOM 634 C CA . GLY A 1 77 ? -11.118 -12.488 -8.259 1.00 93.62 77 GLY A CA 1
ATOM 635 C C . GLY A 1 77 ? -9.972 -13.408 -8.691 1.00 93.62 77 GLY A C 1
ATOM 636 O O . GLY A 1 77 ? -10.097 -14.145 -9.668 1.00 93.62 77 GLY A O 1
ATOM 637 N N . PHE A 1 78 ? -8.824 -13.346 -8.014 1.00 95.19 78 PHE A N 1
ATOM 638 C CA . PHE A 1 78 ? -7.665 -14.166 -8.346 1.00 95.19 78 PHE A CA 1
ATOM 639 C C . PHE A 1 78 ? -7.737 -15.553 -7.703 1.00 95.19 78 PHE A C 1
ATOM 641 O O . PHE A 1 78 ? -8.222 -15.698 -6.580 1.00 95.19 78 PHE A O 1
ATOM 648 N N . PRO A 1 79 ? -7.151 -16.582 -8.344 1.00 92.38 79 PRO A N 1
ATOM 649 C CA . PRO A 1 79 ? -6.962 -17.874 -7.704 1.00 92.38 79 PRO A CA 1
ATOM 650 C C . PRO A 1 79 ? -6.163 -17.752 -6.403 1.00 92.38 79 PRO A C 1
ATOM 652 O O . PRO A 1 79 ? -5.250 -16.928 -6.278 1.00 92.38 79 PRO A O 1
ATOM 655 N N . LYS A 1 80 ? -6.431 -18.656 -5.457 1.00 89.94 80 LYS A N 1
ATOM 656 C CA . LYS A 1 80 ? -5.731 -18.701 -4.169 1.00 89.94 80 LYS A CA 1
ATOM 657 C C . LYS A 1 80 ? -4.207 -18.638 -4.356 1.00 89.94 80 LYS A C 1
ATOM 659 O O . LYS A 1 80 ? -3.621 -19.316 -5.211 1.00 89.94 80 LYS A O 1
ATOM 664 N N . ASN A 1 81 ? -3.555 -17.810 -3.540 1.00 88.56 81 ASN A N 1
A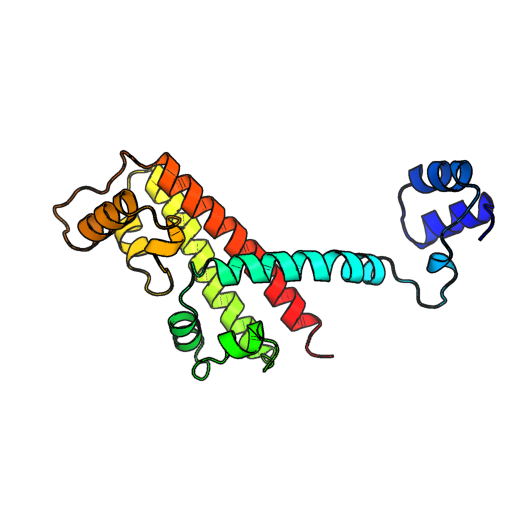TOM 665 C CA . ASN A 1 81 ? -2.103 -17.594 -3.529 1.00 88.56 81 ASN A CA 1
ATOM 666 C C . ASN A 1 81 ? -1.500 -17.083 -4.856 1.00 88.56 81 ASN A C 1
ATOM 668 O O . ASN A 1 81 ? -0.282 -17.167 -5.027 1.00 88.56 81 ASN A O 1
ATOM 672 N N . LYS A 1 82 ? -2.292 -16.578 -5.814 1.00 92.88 82 LYS A N 1
ATOM 673 C CA . LYS A 1 82 ? -1.771 -16.041 -7.085 1.00 92.88 82 LYS A CA 1
ATOM 674 C C . LYS A 1 82 ? -0.807 -14.876 -6.834 1.00 92.88 82 LYS A C 1
ATOM 676 O O . LYS A 1 82 ? 0.338 -14.957 -7.267 1.00 92.88 82 LYS A O 1
ATOM 681 N N . LEU A 1 83 ? -1.202 -13.877 -6.039 1.00 91.50 83 LEU A N 1
ATOM 682 C CA . LEU A 1 83 ? -0.325 -12.751 -5.679 1.00 91.50 83 LEU A CA 1
ATOM 683 C C . LEU A 1 83 ? 0.937 -13.1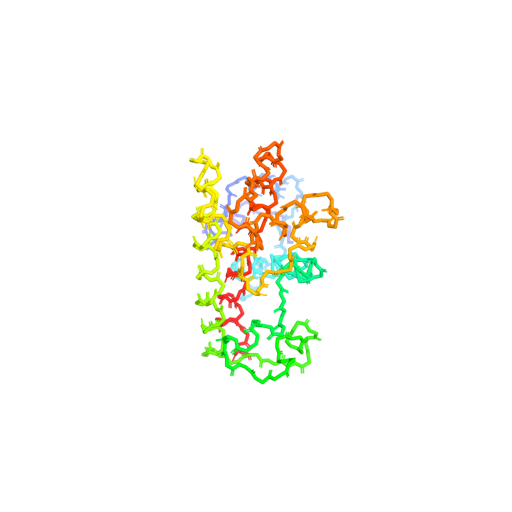84 -4.927 1.00 91.50 83 LEU A C 1
ATOM 685 O O . LEU A 1 83 ? 2.018 -12.658 -5.164 1.00 91.50 83 LEU A O 1
ATOM 689 N N . SER A 1 84 ? 0.835 -14.171 -4.035 1.00 88.88 84 SER A N 1
ATOM 690 C CA . SER A 1 84 ? 2.012 -14.693 -3.331 1.00 88.88 84 SER A CA 1
ATOM 691 C C . SER A 1 84 ? 3.000 -15.361 -4.289 1.00 88.88 84 SER A C 1
ATOM 693 O O . SER A 1 84 ? 4.207 -15.188 -4.132 1.00 88.88 84 SER A O 1
ATOM 695 N N . ARG A 1 85 ? 2.504 -16.093 -5.296 1.00 88.88 85 ARG A N 1
ATOM 696 C CA . ARG A 1 85 ? 3.340 -16.689 -6.349 1.00 88.88 85 ARG A CA 1
ATOM 697 C C . ARG A 1 85 ? 3.988 -15.625 -7.228 1.00 88.88 85 ARG A C 1
ATOM 699 O O . ARG A 1 85 ? 5.176 -15.750 -7.501 1.00 88.88 85 ARG A O 1
ATOM 706 N N . GLU A 1 86 ? 3.247 -14.585 -7.598 1.00 87.44 86 GLU A N 1
ATOM 707 C CA . GLU A 1 86 ? 3.764 -13.433 -8.349 1.00 87.44 86 GLU A CA 1
ATOM 708 C C . GLU A 1 86 ? 4.956 -12.784 -7.636 1.00 87.44 86 GLU A C 1
ATOM 710 O O . GLU A 1 86 ? 6.041 -12.651 -8.195 1.00 87.44 86 GLU A O 1
ATOM 715 N N . ILE A 1 87 ? 4.795 -12.464 -6.350 1.00 84.19 87 ILE A N 1
ATOM 716 C CA . ILE A 1 87 ? 5.848 -11.839 -5.534 1.00 84.19 87 ILE A CA 1
ATOM 717 C C . ILE A 1 87 ? 7.083 -12.742 -5.445 1.00 84.19 87 ILE A C 1
ATOM 719 O O . ILE A 1 87 ? 8.215 -12.268 -5.508 1.00 84.19 87 ILE A O 1
ATOM 723 N N . GLN A 1 88 ? 6.877 -14.056 -5.337 1.00 83.75 88 GLN A N 1
ATOM 724 C CA . GLN A 1 88 ? 7.953 -15.050 -5.325 1.00 83.75 88 GLN A CA 1
ATOM 725 C C . GLN A 1 88 ? 8.540 -15.341 -6.714 1.00 83.75 88 GLN A C 1
ATOM 727 O O . GLN A 1 88 ? 9.422 -16.193 -6.816 1.00 83.75 88 GLN A O 1
ATOM 732 N N . LYS A 1 89 ? 8.065 -14.671 -7.773 1.00 82.38 89 LYS A N 1
ATOM 733 C CA . LYS A 1 89 ? 8.433 -14.922 -9.176 1.00 82.38 89 LYS A CA 1
ATOM 734 C C . LYS A 1 89 ? 8.183 -16.367 -9.625 1.00 82.38 89 LYS A C 1
ATOM 736 O O . LYS A 1 89 ? 8.904 -16.910 -10.454 1.00 82.38 89 LYS A O 1
ATOM 741 N N . LYS A 1 90 ? 7.163 -17.004 -9.050 1.00 85.75 90 LYS A N 1
ATOM 742 C CA . LYS A 1 90 ? 6.683 -18.359 -9.382 1.00 85.75 90 LYS A CA 1
ATOM 743 C C . LYS A 1 90 ? 5.370 -18.323 -10.174 1.00 85.75 90 LYS A C 1
ATOM 745 O O . LYS A 1 90 ? 4.629 -19.303 -10.210 1.00 85.75 90 LYS A O 1
ATOM 750 N N . GLY A 1 91 ? 5.037 -17.169 -10.736 1.00 83.69 91 GLY A N 1
ATOM 751 C CA . GLY A 1 91 ? 3.835 -16.900 -11.508 1.00 83.69 91 GLY A CA 1
ATOM 752 C C . GLY A 1 91 ? 3.957 -15.541 -12.189 1.00 83.69 91 GLY A C 1
ATOM 753 O O . GLY A 1 91 ? 4.899 -14.808 -11.894 1.00 83.69 91 GLY A O 1
ATOM 754 N N . VAL A 1 92 ? 3.025 -15.275 -13.104 1.00 85.69 92 VAL A N 1
ATOM 755 C CA . VAL A 1 92 ? 2.871 -13.993 -13.803 1.00 85.69 92 VAL A CA 1
ATOM 756 C C . VAL A 1 92 ? 1.397 -13.581 -13.731 1.00 85.69 92 VAL A C 1
ATOM 758 O O . VAL A 1 92 ? 0.508 -14.446 -13.846 1.00 85.69 92 VAL A O 1
ATOM 761 N N . LEU A 1 93 ? 1.128 -12.293 -13.524 1.00 89.88 93 LEU A N 1
ATOM 762 C CA . LEU A 1 93 ? -0.195 -11.697 -13.707 1.00 89.88 93 LEU A CA 1
ATOM 763 C C . LEU A 1 93 ? -0.383 -11.269 -15.166 1.00 89.88 93 LEU A C 1
ATOM 765 O O . LEU A 1 93 ? 0.527 -10.758 -15.811 1.00 89.88 93 LEU A O 1
ATOM 769 N N . LYS A 1 94 ? -1.585 -11.468 -15.692 1.00 90.75 94 LYS A N 1
ATOM 770 C CA . LYS A 1 94 ? -1.993 -10.928 -16.989 1.00 90.75 94 LYS A CA 1
ATOM 771 C C . LYS A 1 94 ? -2.258 -9.427 -16.883 1.00 90.75 94 LYS A C 1
ATOM 773 O O . LYS A 1 94 ? -2.488 -8.901 -15.796 1.00 90.75 94 LYS A O 1
ATOM 778 N N . TYR A 1 95 ? -2.284 -8.743 -18.024 1.00 88.75 95 TYR A N 1
ATOM 779 C CA . TYR A 1 95 ? -2.573 -7.309 -18.079 1.00 88.75 95 TYR A CA 1
ATOM 780 C C . TYR A 1 95 ? -3.893 -6.946 -17.376 1.00 88.75 95 TYR A C 1
ATOM 782 O O . TYR A 1 95 ? -3.907 -6.080 -16.506 1.00 88.75 95 TYR A O 1
ATOM 790 N N . ASP A 1 96 ? -4.986 -7.656 -17.670 1.00 91.50 96 ASP A N 1
ATOM 791 C CA . ASP A 1 96 ? -6.288 -7.436 -17.028 1.00 91.50 96 ASP A CA 1
ATOM 792 C C . ASP A 1 96 ? -6.248 -7.698 -15.511 1.00 91.50 96 ASP A C 1
ATOM 794 O O . ASP A 1 96 ? -6.890 -6.988 -14.737 1.00 91.50 96 ASP A O 1
ATOM 798 N N . GLU A 1 97 ? -5.456 -8.682 -15.072 1.00 94.06 97 GLU A N 1
ATOM 799 C CA . GLU A 1 97 ? -5.211 -8.941 -13.652 1.00 94.06 97 GLU A CA 1
ATOM 800 C C . GLU A 1 97 ? -4.460 -7.768 -12.998 1.00 94.06 97 GLU A C 1
ATOM 802 O O . GLU A 1 97 ? -4.845 -7.332 -11.913 1.00 94.06 97 GLU A O 1
ATOM 807 N N . TYR A 1 98 ? -3.442 -7.198 -13.654 1.00 93.62 98 TYR A N 1
ATOM 808 C CA . TYR A 1 98 ? -2.770 -5.997 -13.151 1.00 93.62 98 TYR A CA 1
ATOM 809 C C . TYR A 1 98 ? -3.734 -4.814 -13.025 1.00 93.62 98 TYR A C 1
ATOM 811 O O . TYR A 1 98 ? -3.724 -4.151 -11.988 1.00 93.62 98 TYR A O 1
ATOM 819 N N . ILE A 1 99 ? -4.591 -4.569 -14.022 1.00 93.94 99 ILE A N 1
ATOM 820 C CA . ILE A 1 99 ? -5.569 -3.471 -13.970 1.00 93.94 99 ILE A CA 1
ATOM 821 C C . ILE A 1 99 ? -6.549 -3.658 -12.804 1.00 93.94 99 ILE A C 1
ATOM 823 O O . ILE A 1 99 ? -6.684 -2.750 -11.983 1.00 93.94 99 ILE A O 1
ATOM 827 N N . ARG A 1 100 ? -7.141 -4.852 -12.640 1.00 95.69 100 ARG A N 1
ATOM 828 C CA . ARG A 1 100 ? -8.025 -5.150 -11.494 1.00 95.69 100 ARG A CA 1
ATOM 829 C C . ARG A 1 100 ? -7.328 -4.933 -10.151 1.00 95.69 100 ARG A C 1
ATOM 831 O O . ARG A 1 100 ? -7.924 -4.408 -9.207 1.00 95.69 100 ARG A O 1
ATOM 838 N N . LEU A 1 101 ? -6.059 -5.328 -10.041 1.00 96.19 101 LEU A N 1
ATOM 839 C CA . LEU A 1 101 ? -5.283 -5.110 -8.823 1.00 96.19 101 LEU A CA 1
ATOM 840 C C . LEU A 1 101 ? -5.056 -3.613 -8.571 1.00 96.19 101 LEU A C 1
ATOM 842 O O . LEU A 1 101 ? -5.256 -3.140 -7.454 1.00 96.19 101 LEU A O 1
ATOM 846 N N . ILE A 1 102 ? -4.679 -2.857 -9.603 1.00 96.44 102 ILE A N 1
ATOM 847 C CA . ILE A 1 102 ? -4.465 -1.408 -9.525 1.00 96.44 102 ILE A CA 1
ATOM 848 C C . ILE A 1 102 ? -5.733 -0.684 -9.071 1.00 96.44 102 ILE A C 1
ATOM 850 O O . ILE A 1 102 ? -5.647 0.206 -8.225 1.00 96.44 102 ILE A O 1
ATOM 854 N N . GLU A 1 103 ? -6.900 -1.050 -9.596 1.00 96.94 103 GLU A N 1
ATOM 855 C CA . GLU A 1 103 ? -8.188 -0.465 -9.211 1.00 96.94 103 GLU A CA 1
ATOM 856 C C . GLU A 1 103 ? -8.488 -0.681 -7.725 1.00 96.94 103 GLU A C 1
ATOM 858 O O . GLU A 1 103 ? -8.805 0.271 -7.005 1.00 96.94 103 GLU A O 1
ATOM 863 N N . ASN A 1 104 ? -8.302 -1.908 -7.233 1.00 96.56 104 ASN A N 1
ATOM 864 C CA . ASN A 1 104 ? -8.539 -2.247 -5.832 1.00 96.56 104 ASN A CA 1
ATOM 865 C C . ASN A 1 104 ? -7.552 -1.553 -4.883 1.00 96.56 104 ASN A C 1
ATOM 867 O O . ASN A 1 104 ? -7.958 -0.986 -3.865 1.00 96.56 104 ASN A O 1
ATOM 871 N N . ILE A 1 105 ? -6.264 -1.508 -5.236 1.00 97.12 105 ILE A N 1
ATOM 872 C CA . ILE A 1 105 ? -5.261 -0.768 -4.458 1.00 97.12 105 ILE A CA 1
ATOM 873 C C . ILE A 1 105 ? -5.531 0.746 -4.507 1.00 97.12 105 ILE A C 1
ATOM 875 O O . ILE A 1 105 ? -5.383 1.426 -3.491 1.00 97.12 105 ILE A O 1
ATOM 879 N N . ASN A 1 106 ? -5.997 1.293 -5.635 1.00 97.50 106 ASN A N 1
ATOM 880 C CA . ASN A 1 106 ? -6.424 2.694 -5.729 1.00 97.50 106 ASN A CA 1
ATOM 881 C C . ASN A 1 106 ? -7.659 2.997 -4.874 1.00 97.50 106 ASN A C 1
ATOM 883 O O . ASN A 1 106 ? -7.733 4.081 -4.290 1.00 97.50 106 ASN A O 1
ATOM 887 N N . SER A 1 107 ? -8.617 2.073 -4.786 1.00 97.56 107 SER A N 1
ATOM 888 C CA . SER A 1 107 ? -9.766 2.202 -3.886 1.00 97.56 107 SER A CA 1
ATOM 889 C C . SER A 1 107 ? -9.300 2.296 -2.434 1.00 97.56 107 SER A C 1
ATOM 891 O O . SER A 1 107 ? -9.668 3.241 -1.734 1.00 97.56 107 SER A O 1
ATOM 893 N N . LEU A 1 108 ? -8.401 1.401 -2.007 1.00 97.81 108 LEU A N 1
ATOM 894 C CA . LEU A 1 108 ? -7.817 1.455 -0.668 1.00 97.81 108 LEU A CA 1
ATOM 895 C C . LEU A 1 108 ? -7.034 2.756 -0.436 1.00 97.81 108 LEU A C 1
ATOM 897 O O . LEU A 1 108 ? -7.227 3.393 0.593 1.00 97.81 108 LEU A O 1
ATOM 901 N N . LYS A 1 109 ? -6.237 3.212 -1.412 1.00 98.31 109 LYS A N 1
ATOM 902 C CA . LYS A 1 109 ? -5.521 4.500 -1.356 1.00 98.31 109 LYS A CA 1
ATOM 903 C C . LYS A 1 109 ? -6.470 5.667 -1.060 1.00 98.31 109 LYS A C 1
ATOM 905 O O . LYS A 1 109 ? -6.210 6.447 -0.149 1.00 98.31 109 LYS A O 1
ATOM 910 N N . ARG A 1 110 ? -7.589 5.758 -1.792 1.00 98.25 110 ARG A N 1
ATOM 911 C CA . ARG A 1 110 ? -8.620 6.792 -1.580 1.00 98.25 110 ARG A CA 1
ATOM 912 C C . ARG A 1 110 ? -9.267 6.673 -0.197 1.00 98.25 110 ARG A C 1
ATOM 914 O O . ARG A 1 110 ? -9.562 7.684 0.432 1.00 98.25 110 ARG A O 1
ATOM 921 N N . GLN A 1 111 ? -9.497 5.452 0.287 1.00 98.19 111 GLN A N 1
ATOM 922 C CA . GLN A 1 111 ? -10.010 5.225 1.642 1.00 98.19 111 GLN A CA 1
ATOM 923 C C . GLN A 1 111 ? -9.003 5.680 2.709 1.00 98.19 111 GLN A C 1
ATOM 925 O O . GLN A 1 111 ? -9.407 6.300 3.687 1.00 98.19 111 GLN A O 1
ATOM 930 N N . THR A 1 112 ? -7.702 5.447 2.507 1.00 98.44 112 THR A N 1
ATOM 931 C CA . THR A 1 112 ? -6.636 5.925 3.402 1.00 98.44 112 THR A CA 1
ATOM 932 C C . THR A 1 112 ? -6.551 7.453 3.423 1.00 98.44 112 THR A C 1
ATOM 934 O O . THR A 1 112 ? -6.408 8.035 4.494 1.00 98.44 112 THR A O 1
ATOM 937 N N . GLU A 1 113 ? -6.693 8.118 2.272 1.00 98.38 113 GLU A N 1
ATOM 938 C CA . GLU A 1 113 ? -6.762 9.588 2.183 1.00 98.38 113 GLU A CA 1
ATOM 939 C C . GLU A 1 113 ? -7.948 10.135 2.997 1.00 98.38 113 GLU A C 1
ATOM 941 O O . GLU A 1 113 ? -7.765 11.000 3.854 1.00 98.38 113 GLU A O 1
ATOM 946 N N . LYS A 1 114 ? -9.140 9.542 2.840 1.00 98.19 114 LYS A N 1
ATOM 947 C CA . LYS A 1 114 ? -10.323 9.889 3.648 1.00 98.19 114 LYS A CA 1
ATOM 948 C C . LYS A 1 114 ? -10.132 9.611 5.140 1.00 98.19 114 LYS A C 1
ATOM 950 O O . LYS A 1 114 ? -10.631 10.365 5.969 1.00 98.19 114 LYS A O 1
ATOM 955 N N . ALA A 1 115 ? -9.422 8.543 5.502 1.00 98.19 115 ALA A N 1
ATOM 956 C CA . ALA A 1 115 ? -9.125 8.228 6.897 1.00 98.19 115 ALA A CA 1
ATOM 957 C C . ALA A 1 115 ? -8.200 9.278 7.535 1.00 98.19 115 ALA A C 1
ATOM 959 O O . ALA A 1 115 ? -8.413 9.661 8.681 1.00 98.19 115 ALA A O 1
ATOM 960 N N . LEU A 1 116 ? -7.218 9.798 6.792 1.00 98.31 116 LEU A N 1
ATOM 961 C CA . LEU A 1 116 ? -6.366 10.902 7.250 1.00 98.31 116 LEU A CA 1
ATOM 962 C C . LEU A 1 116 ? -7.176 12.191 7.478 1.00 98.31 116 LEU A C 1
ATOM 964 O O . LEU A 1 116 ? -7.000 12.865 8.490 1.00 98.31 116 LEU A O 1
ATOM 968 N N . GLU A 1 117 ? -8.107 12.521 6.582 1.00 97.88 117 GLU A N 1
ATOM 969 C CA . GLU A 1 117 ? -9.025 13.659 6.763 1.00 97.88 117 GLU A CA 1
ATOM 970 C C . GLU A 1 117 ? -9.969 13.457 7.960 1.00 97.88 117 GLU A C 1
ATOM 972 O O . GLU A 1 117 ? -10.202 14.374 8.756 1.00 97.88 117 GLU A O 1
ATOM 977 N N . ALA A 1 118 ? -10.482 12.237 8.129 1.00 97.56 118 ALA A N 1
ATOM 978 C CA . ALA A 1 118 ? -11.310 11.855 9.266 1.00 97.56 118 ALA A CA 1
ATOM 979 C C . ALA A 1 118 ? -10.552 11.970 10.594 1.00 97.56 118 ALA A C 1
ATOM 981 O O . ALA A 1 118 ? -11.131 12.376 11.598 1.00 97.56 118 ALA A O 1
ATOM 982 N N . LEU A 1 119 ? -9.254 11.667 10.601 1.00 97.38 119 LEU A N 1
ATOM 983 C CA . LEU A 1 119 ? -8.410 11.808 11.780 1.00 97.38 119 LEU A CA 1
ATOM 984 C C . LEU A 1 119 ? -8.282 13.278 12.206 1.00 97.38 119 LEU A C 1
ATOM 986 O O . LEU A 1 119 ? -8.491 13.595 13.376 1.00 97.38 119 LEU A O 1
ATOM 990 N N . LYS A 1 120 ? -8.056 14.187 11.248 1.00 96.06 120 LYS A N 1
ATOM 991 C CA . LYS A 1 120 ? -7.981 15.640 11.493 1.00 96.06 120 LYS A CA 1
ATOM 992 C C . LYS A 1 120 ? -9.302 16.221 11.995 1.00 96.06 120 LYS A C 1
ATOM 994 O O . LYS A 1 120 ? -9.317 17.028 12.919 1.00 96.06 120 LYS A O 1
ATOM 999 N N . SER A 1 121 ? -10.413 15.781 11.410 1.00 96.81 121 SER A N 1
ATOM 1000 C CA . SER A 1 121 ? -11.768 16.202 11.794 1.00 96.81 121 SER A CA 1
ATOM 1001 C C . SER A 1 121 ? -12.335 15.444 13.001 1.00 96.81 121 SER A C 1
ATOM 1003 O O . SER A 1 121 ? -13.477 15.679 13.390 1.00 96.81 121 SER A O 1
ATOM 1005 N N . LYS A 1 122 ? -11.559 14.529 13.601 1.00 96.12 122 LYS A N 1
ATOM 1006 C CA . LYS A 1 122 ? -11.983 13.635 14.690 1.00 96.12 122 LYS A CA 1
ATOM 1007 C C . LYS A 1 122 ? -13.274 12.854 14.387 1.00 96.12 122 LYS A C 1
ATOM 1009 O O . LYS A 1 122 ? -14.064 12.544 15.280 1.00 96.12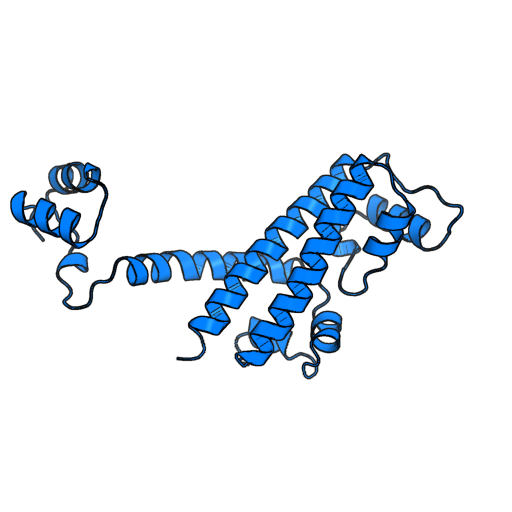 122 LYS A O 1
ATOM 1014 N N . ASN A 1 123 ? -13.483 12.486 13.124 1.00 96.00 123 ASN A N 1
ATOM 1015 C CA . ASN A 1 123 ? -14.639 11.719 12.675 1.00 96.00 123 ASN A CA 1
ATOM 1016 C C . ASN A 1 123 ? -14.459 10.219 12.961 1.00 96.00 123 ASN A C 1
ATOM 1018 O O . ASN A 1 123 ? -13.970 9.453 12.128 1.00 96.00 123 ASN A O 1
ATOM 1022 N N . LYS A 1 124 ? -14.907 9.800 14.150 1.00 94.56 124 LYS A N 1
ATOM 1023 C CA . LYS A 1 124 ? -14.870 8.405 14.619 1.00 94.56 124 LYS A CA 1
ATOM 1024 C C . LYS A 1 124 ? -15.485 7.414 13.628 1.00 94.56 124 LYS A C 1
ATOM 1026 O O . LYS A 1 124 ? -14.857 6.410 13.322 1.00 94.56 124 LYS A O 1
ATOM 1031 N N . ASN A 1 125 ? -16.688 7.679 13.121 1.00 93.94 125 ASN A N 1
ATOM 1032 C CA . ASN A 1 125 ? -17.420 6.703 12.305 1.00 93.94 125 ASN A CA 1
ATOM 1033 C C . ASN A 1 125 ? -16.677 6.376 11.004 1.00 93.94 125 ASN A C 1
ATOM 1035 O O . ASN A 1 125 ? -16.619 5.221 10.590 1.00 93.94 125 ASN A O 1
ATOM 1039 N N . CYS A 1 126 ? -16.073 7.388 10.375 1.00 95.44 126 CYS A N 1
ATOM 1040 C CA . CYS A 1 126 ? -15.261 7.184 9.178 1.00 95.44 126 CYS A CA 1
ATOM 1041 C C . CYS A 1 126 ? -14.002 6.352 9.483 1.00 95.44 126 CYS A C 1
ATOM 1043 O O . CYS A 1 126 ? -13.673 5.434 8.732 1.00 95.44 126 CYS A O 1
ATOM 1045 N N . LEU A 1 127 ? -13.338 6.622 10.613 1.00 97.19 127 LEU A N 1
ATOM 1046 C CA . LEU A 1 127 ? -12.157 5.873 11.051 1.00 97.19 127 LEU A CA 1
ATOM 1047 C C . LEU A 1 127 ? -12.495 4.417 11.388 1.00 97.19 127 LEU A C 1
ATOM 1049 O O . LEU A 1 127 ? -11.801 3.513 10.929 1.00 97.19 127 LEU A O 1
ATOM 1053 N N . ASP A 1 128 ? -13.576 4.173 12.129 1.00 95.38 128 ASP A N 1
ATOM 1054 C CA . ASP A 1 128 ? -14.029 2.820 12.463 1.00 95.38 128 ASP A CA 1
ATOM 1055 C C . ASP A 1 128 ? -14.352 2.019 11.196 1.00 95.38 128 ASP A C 1
ATOM 1057 O O . ASP A 1 128 ? -13.900 0.883 11.052 1.00 95.38 128 ASP A O 1
ATOM 1061 N N . ASN A 1 129 ? -15.057 2.628 10.236 1.00 94.94 129 ASN A N 1
ATOM 1062 C CA . ASN A 1 129 ? -15.339 2.006 8.942 1.00 94.94 129 ASN A CA 1
ATOM 1063 C C . ASN A 1 129 ? -14.055 1.682 8.169 1.00 94.94 129 ASN A C 1
ATOM 1065 O O . ASN A 1 129 ? -13.925 0.588 7.621 1.00 94.94 129 ASN A O 1
ATOM 1069 N N . TYR A 1 130 ? -13.083 2.595 8.160 1.00 97.56 130 TYR A N 1
ATOM 1070 C CA . TYR A 1 130 ? -11.792 2.366 7.517 1.00 97.56 130 TYR A CA 1
ATOM 1071 C C . TYR A 1 130 ? -11.019 1.204 8.161 1.00 97.56 130 TYR A C 1
ATOM 1073 O O . TYR A 1 130 ? -10.543 0.309 7.463 1.00 97.56 130 TYR A O 1
ATOM 1081 N N . PHE A 1 131 ? -10.931 1.160 9.493 1.00 96.94 131 PHE A N 1
ATOM 1082 C CA . PHE A 1 131 ? -10.228 0.091 10.214 1.00 96.94 131 PHE A CA 1
ATOM 1083 C C . PHE A 1 131 ? -11.014 -1.232 10.291 1.00 96.94 131 PHE A C 1
ATOM 1085 O O . PHE A 1 131 ? -10.483 -2.245 10.762 1.00 96.94 131 PHE A O 1
ATOM 1092 N N . ASN A 1 132 ? -12.252 -1.260 9.796 1.00 95.12 132 ASN A N 1
ATOM 1093 C CA . ASN A 1 132 ? -12.990 -2.488 9.508 1.00 95.12 132 ASN A CA 1
ATOM 1094 C C . ASN A 1 132 ? -12.635 -3.098 8.144 1.00 95.12 132 ASN A C 1
ATOM 1096 O O . ASN A 1 132 ? -13.020 -4.235 7.886 1.00 95.12 132 ASN A O 1
ATOM 1100 N N . ASN A 1 133 ? -11.869 -2.407 7.291 1.00 95.25 133 ASN A N 1
ATOM 1101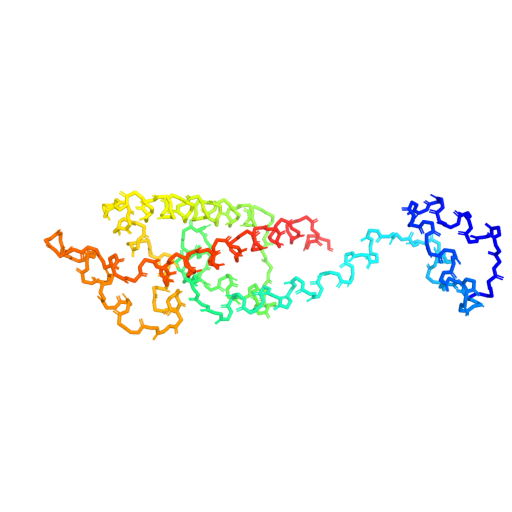 C CA . ASN A 1 133 ? -11.454 -2.947 6.000 1.00 95.25 133 ASN A CA 1
ATOM 1102 C C . ASN A 1 133 ? -10.584 -4.207 6.178 1.00 95.25 133 ASN A C 1
ATOM 1104 O O . ASN A 1 133 ? -9.480 -4.166 6.731 1.00 95.25 133 ASN A O 1
ATOM 1108 N N . GLU A 1 134 ? -11.073 -5.339 5.672 1.00 94.38 134 GLU A N 1
ATOM 1109 C CA . GLU A 1 134 ? -10.444 -6.645 5.864 1.00 94.38 134 GLU A CA 1
ATOM 1110 C C . GLU A 1 134 ? -9.096 -6.793 5.154 1.00 94.38 134 GLU A C 1
ATOM 1112 O O . GLU A 1 134 ? -8.263 -7.589 5.608 1.00 94.38 134 GLU A O 1
ATOM 1117 N N . MET A 1 135 ? -8.845 -6.001 4.101 1.00 95.56 135 MET A N 1
ATOM 1118 C CA . MET A 1 135 ? -7.558 -5.976 3.400 1.00 95.56 135 MET A CA 1
ATOM 1119 C C . MET A 1 135 ? -6.429 -5.535 4.328 1.00 95.56 135 MET A C 1
ATOM 1121 O O . MET A 1 135 ? -5.285 -5.938 4.124 1.00 95.56 135 MET A O 1
ATOM 1125 N N . LEU A 1 136 ? -6.728 -4.729 5.350 1.00 97.25 136 LEU A N 1
ATOM 1126 C CA . LEU A 1 136 ? -5.731 -4.225 6.279 1.00 97.25 136 LEU A CA 1
ATOM 1127 C C . LEU A 1 136 ? -5.399 -5.267 7.350 1.00 97.25 136 LEU A C 1
ATOM 1129 O O . LEU A 1 136 ? -6.254 -5.822 8.048 1.00 97.25 136 LEU A O 1
ATOM 1133 N N . ASN A 1 137 ? -4.106 -5.496 7.534 1.00 97.38 137 ASN A N 1
ATOM 1134 C CA . ASN A 1 137 ? -3.569 -6.141 8.717 1.00 97.38 137 ASN A CA 1
ATOM 1135 C C . ASN A 1 137 ? -3.234 -5.062 9.749 1.00 97.38 137 ASN A C 1
ATOM 1137 O O . ASN A 1 137 ? -2.141 -4.505 9.728 1.00 97.38 137 ASN A O 1
ATOM 1141 N N . LEU A 1 138 ? -4.179 -4.762 10.647 1.00 96.50 138 LEU A N 1
ATOM 1142 C CA . LEU A 1 138 ? -4.024 -3.676 11.622 1.00 96.50 138 LEU A CA 1
ATOM 1143 C C . LEU A 1 138 ? -2.793 -3.838 12.519 1.00 96.50 138 LEU A C 1
ATOM 1145 O O . LEU A 1 138 ? -2.147 -2.847 12.835 1.00 96.50 138 LEU A O 1
ATOM 1149 N N . MET A 1 139 ? -2.444 -5.066 12.911 1.00 96.94 139 MET A N 1
ATOM 1150 C CA . MET A 1 139 ? -1.261 -5.291 13.745 1.00 96.94 139 MET A CA 1
ATOM 1151 C C . MET A 1 139 ? 0.013 -4.862 13.009 1.00 96.94 139 MET A C 1
ATOM 1153 O O . MET A 1 139 ? 0.824 -4.117 13.549 1.00 96.94 139 MET A O 1
ATOM 1157 N N . ALA A 1 140 ? 0.148 -5.271 11.746 1.00 96.94 140 ALA A N 1
ATOM 1158 C CA . ALA A 1 140 ? 1.271 -4.874 10.903 1.00 96.94 140 ALA A CA 1
ATOM 1159 C C . ALA A 1 140 ? 1.237 -3.382 10.527 1.00 96.94 140 ALA A C 1
ATOM 1161 O O . ALA A 1 140 ? 2.284 -2.744 10.452 1.00 96.94 140 ALA A O 1
ATOM 1162 N N . LEU A 1 141 ? 0.043 -2.816 10.310 1.00 97.44 141 LEU A N 1
ATOM 1163 C CA . LEU A 1 141 ? -0.144 -1.393 10.017 1.00 97.44 141 LEU A CA 1
ATOM 1164 C C . LEU A 1 141 ? 0.429 -0.512 11.128 1.00 97.44 141 LEU A C 1
ATOM 1166 O O . LEU A 1 141 ? 1.087 0.477 10.828 1.00 97.44 141 LEU A O 1
ATOM 1170 N N . PHE A 1 142 ? 0.210 -0.898 12.385 1.00 97.19 142 PHE A N 1
ATOM 1171 C CA . PHE A 1 142 ? 0.728 -0.191 13.555 1.00 97.19 142 PHE A CA 1
ATOM 1172 C C . PHE A 1 142 ? 2.082 -0.724 14.030 1.00 97.19 142 PHE A C 1
ATOM 1174 O O . PHE A 1 142 ? 2.405 -0.579 15.203 1.00 97.19 142 PHE A O 1
ATOM 1181 N N . GLU A 1 143 ? 2.865 -1.360 13.153 1.00 94.62 143 GLU A N 1
ATOM 1182 C CA . GLU A 1 143 ? 4.235 -1.809 13.455 1.00 94.62 143 GLU A CA 1
ATOM 1183 C C . GLU A 1 143 ? 4.313 -2.728 14.695 1.00 94.62 143 GLU A C 1
ATOM 1185 O O . GLU A 1 143 ? 5.284 -2.717 15.444 1.00 94.62 143 GLU A O 1
ATOM 1190 N N . ASN A 1 144 ? 3.276 -3.545 14.912 1.00 94.06 144 ASN A N 1
ATOM 1191 C CA . ASN A 1 144 ? 3.083 -4.401 16.088 1.00 94.06 144 ASN A CA 1
ATOM 1192 C C . ASN A 1 144 ? 2.935 -3.646 17.425 1.00 94.06 144 ASN A C 1
ATOM 1194 O O . ASN A 1 144 ? 3.116 -4.230 18.495 1.00 94.06 144 ASN A O 1
ATOM 1198 N N . ASN A 1 145 ? 2.547 -2.368 17.397 1.00 96.50 145 ASN A N 1
ATOM 1199 C CA . ASN A 1 145 ? 2.166 -1.623 18.592 1.00 96.50 145 ASN A CA 1
ATOM 1200 C C . ASN A 1 145 ? 0.831 -2.153 19.146 1.00 96.50 145 ASN A C 1
ATOM 1202 O O . ASN A 1 145 ? -0.261 -1.766 18.714 1.00 96.50 145 ASN A O 1
ATOM 1206 N N . LEU A 1 146 ? 0.937 -3.042 20.137 1.00 95.94 146 LEU A N 1
ATOM 1207 C CA . LEU A 1 146 ? -0.200 -3.725 20.752 1.00 95.94 146 LEU A CA 1
ATOM 1208 C C . LEU A 1 146 ? -1.202 -2.753 21.390 1.00 95.94 146 LEU A C 1
ATOM 1210 O O . LEU A 1 146 ? -2.404 -3.024 21.375 1.00 95.94 146 LEU A O 1
ATOM 1214 N N . ILE A 1 147 ? -0.736 -1.622 21.925 1.00 97.06 147 ILE A N 1
ATOM 1215 C CA . ILE A 1 147 ? -1.583 -0.638 22.610 1.00 97.06 147 ILE A CA 1
ATOM 1216 C C . ILE A 1 147 ? -2.523 0.029 21.604 1.00 97.06 147 ILE A C 1
ATOM 1218 O O . ILE A 1 147 ? -3.744 -0.017 21.781 1.00 97.06 147 ILE A O 1
ATOM 1222 N N . ILE A 1 148 ? -1.971 0.592 20.524 1.00 96.38 148 ILE A N 1
ATOM 1223 C CA . ILE A 1 148 ? -2.754 1.263 19.476 1.00 96.38 148 ILE A CA 1
ATOM 1224 C C . ILE A 1 148 ? -3.693 0.260 18.802 1.00 96.38 148 ILE A C 1
ATOM 1226 O O . ILE A 1 148 ? -4.897 0.509 18.697 1.00 96.38 148 ILE A O 1
ATOM 1230 N N . TYR A 1 149 ? -3.170 -0.913 18.426 1.00 96.94 149 TYR A N 1
ATOM 1231 C CA . TYR A 1 149 ? -3.959 -1.995 17.837 1.00 96.94 149 TYR A CA 1
ATOM 1232 C C . TYR A 1 149 ? -5.166 -2.375 18.704 1.00 96.94 149 TYR A C 1
ATOM 1234 O O . TYR A 1 149 ? -6.289 -2.499 18.200 1.00 96.94 149 TYR A O 1
ATOM 1242 N N . THR A 1 150 ? -4.949 -2.556 20.009 1.00 96.50 150 THR A N 1
ATOM 1243 C CA . THR A 1 150 ? -6.000 -2.973 20.942 1.00 96.50 150 THR A CA 1
ATOM 1244 C C . THR A 1 150 ? -7.055 -1.888 21.081 1.00 96.50 150 THR A C 1
ATOM 1246 O O . THR A 1 150 ? -8.243 -2.188 20.972 1.00 96.50 150 THR A O 1
ATOM 1249 N N . LYS A 1 151 ? -6.647 -0.626 21.252 1.00 96.69 151 LYS A N 1
ATOM 1250 C CA . LYS A 1 151 ? -7.583 0.494 21.398 1.00 96.69 151 LYS A CA 1
ATOM 1251 C C . LYS A 1 151 ? -8.426 0.717 20.141 1.00 96.69 151 LYS A C 1
ATOM 1253 O O . LYS A 1 151 ? -9.644 0.845 20.248 1.00 96.69 151 LYS A O 1
ATOM 1258 N N . ILE A 1 152 ? -7.824 0.663 18.952 1.00 95.94 152 ILE A N 1
ATOM 1259 C CA . ILE A 1 152 ? -8.567 0.747 17.682 1.00 95.94 152 ILE A CA 1
ATOM 1260 C C . ILE A 1 152 ? -9.509 -0.450 17.529 1.00 95.94 152 ILE A C 1
ATOM 1262 O O . ILE A 1 152 ? -10.675 -0.288 17.175 1.00 95.94 152 ILE A O 1
ATOM 1266 N N . THR A 1 153 ? -9.047 -1.656 17.872 1.00 95.06 153 THR A N 1
ATOM 1267 C CA . THR A 1 153 ? -9.884 -2.861 17.810 1.00 95.06 153 THR A CA 1
ATOM 1268 C C . THR A 1 153 ? -11.063 -2.810 18.783 1.00 95.06 153 THR A C 1
ATOM 1270 O O . THR A 1 153 ? -12.134 -3.322 18.465 1.00 95.06 153 THR A O 1
ATOM 1273 N N . GLN A 1 154 ? -10.894 -2.207 19.958 1.00 94.50 154 GLN A N 1
ATOM 1274 C CA . GLN A 1 154 ? -11.980 -1.991 20.913 1.00 94.50 154 GLN A CA 1
ATOM 1275 C C . GLN A 1 154 ? -12.964 -0.928 20.419 1.00 94.50 154 GLN A C 1
ATOM 1277 O O . GLN A 1 154 ? -14.170 -1.138 20.539 1.00 94.50 154 GLN A O 1
ATOM 1282 N N . SER A 1 155 ? -12.463 0.169 19.840 1.00 93.69 155 SER A N 1
ATOM 1283 C CA . SER A 1 155 ? -13.300 1.248 19.306 1.00 93.69 155 SER A CA 1
ATOM 1284 C C . SER A 1 155 ? -14.220 0.752 18.187 1.00 93.69 155 SER A C 1
ATOM 1286 O O . SER A 1 155 ? -15.437 0.902 18.285 1.00 93.69 155 SER A O 1
ATOM 1288 N N . ARG A 1 156 ? -13.678 0.010 17.210 1.00 91.69 156 ARG A N 1
ATOM 1289 C CA . ARG A 1 156 ? -14.476 -0.532 16.094 1.00 91.69 156 ARG A CA 1
ATOM 1290 C C . ARG A 1 156 ? -15.516 -1.578 16.515 1.00 91.69 156 ARG A C 1
ATOM 1292 O O . ARG A 1 156 ? -16.546 -1.713 15.867 1.00 91.69 156 ARG A O 1
ATOM 1299 N N . LYS A 1 157 ? -15.247 -2.351 17.578 1.00 90.88 157 LYS A N 1
ATOM 1300 C CA . LYS A 1 157 ? -16.143 -3.421 18.063 1.00 90.88 157 LYS A CA 1
ATOM 1301 C C . LYS A 1 157 ? -17.279 -2.896 18.934 1.00 90.88 157 LYS A C 1
ATOM 1303 O O . LYS A 1 157 ? -18.283 -3.582 19.097 1.00 90.88 157 LYS A O 1
ATOM 1308 N N . ASN A 1 158 ? -17.110 -1.726 19.544 1.00 89.38 158 ASN A N 1
ATOM 1309 C CA . ASN A 1 158 ? -18.072 -1.178 20.484 1.00 89.38 158 ASN A CA 1
ATOM 1310 C C . ASN A 1 158 ? -18.335 0.291 20.166 1.00 89.38 158 ASN A C 1
ATOM 1312 O O . ASN A 1 158 ? -17.526 1.157 20.484 1.00 89.38 158 ASN A O 1
ATOM 1316 N N . ALA A 1 159 ? -19.523 0.576 19.630 1.00 84.88 159 ALA A N 1
ATOM 1317 C CA . ALA A 1 159 ? -19.938 1.928 19.272 1.00 84.88 159 ALA A CA 1
ATOM 1318 C C . ALA A 1 159 ? -19.819 2.942 20.430 1.00 84.88 159 ALA A C 1
ATOM 1320 O O . ALA A 1 159 ? -19.578 4.119 20.174 1.00 84.88 159 ALA A O 1
ATOM 1321 N N . ARG A 1 160 ? -19.935 2.491 21.693 1.00 88.19 160 ARG A N 1
ATOM 1322 C CA . ARG A 1 160 ? -19.817 3.336 22.895 1.00 88.19 160 ARG A CA 1
ATOM 1323 C C . ARG A 1 160 ? -18.371 3.660 23.282 1.00 88.19 160 ARG A C 1
ATOM 1325 O O . ARG A 1 160 ? -18.154 4.560 24.086 1.00 88.19 160 ARG A O 1
ATOM 1332 N N . LYS A 1 161 ? -17.377 2.922 22.777 1.00 90.88 161 LYS A N 1
ATOM 1333 C CA . LYS A 1 161 ? -15.962 3.189 23.066 1.00 90.88 161 LYS A CA 1
ATOM 1334 C C . LYS A 1 161 ? -15.467 4.338 22.193 1.00 90.88 161 LYS A C 1
ATOM 1336 O O . LYS A 1 161 ? -15.649 4.318 20.979 1.00 90.88 161 LYS A O 1
ATOM 1341 N N . SER A 1 162 ? -14.817 5.324 22.807 1.00 90.69 162 SER A N 1
ATOM 1342 C CA . SER A 1 162 ? -14.178 6.423 22.083 1.00 90.69 162 SER A CA 1
ATOM 1343 C C . SER A 1 162 ? -13.085 5.908 21.144 1.00 90.69 162 SER A C 1
ATOM 1345 O O . SER A 1 162 ? -12.459 4.874 21.396 1.00 90.69 162 SER A O 1
ATOM 1347 N N . PHE A 1 163 ? -12.869 6.628 20.043 1.00 95.94 163 PHE A N 1
ATOM 1348 C CA . PHE A 1 163 ? -11.700 6.410 19.198 1.00 95.94 163 PHE A CA 1
ATOM 1349 C C . PHE A 1 163 ? -10.455 6.965 19.910 1.00 95.94 163 PHE A C 1
ATOM 1351 O O . PHE A 1 163 ? -10.561 8.026 20.536 1.00 95.94 163 PHE A O 1
ATOM 1358 N N . PRO A 1 164 ? -9.297 6.282 19.852 1.00 96.25 164 PRO A N 1
ATOM 1359 C CA . PRO A 1 164 ? -8.125 6.645 20.644 1.00 96.25 164 PRO A CA 1
ATOM 1360 C C . PRO A 1 164 ? -7.337 7.817 20.032 1.00 96.25 164 PRO A C 1
ATOM 1362 O O . PRO A 1 164 ? -6.207 7.665 19.564 1.00 96.25 164 PRO A O 1
ATOM 1365 N N . PHE A 1 165 ? -7.949 9.005 20.017 1.00 96.69 165 PHE A N 1
ATOM 1366 C CA . PHE A 1 165 ? -7.354 10.233 19.481 1.00 96.69 165 PHE A CA 1
ATOM 1367 C C . PHE A 1 165 ? -6.109 10.697 20.247 1.00 96.69 165 PHE A C 1
ATOM 1369 O O . PHE A 1 165 ? -5.341 11.501 19.723 1.00 96.69 165 PHE A O 1
ATOM 1376 N N . GLU A 1 166 ? -5.852 10.182 21.446 1.00 96.06 166 GLU A N 1
ATOM 1377 C CA . GLU A 1 166 ? -4.603 10.428 22.163 1.00 96.06 166 GLU A CA 1
ATOM 1378 C C . GLU A 1 166 ? -3.361 9.873 21.430 1.00 96.06 166 GLU A C 1
ATOM 1380 O O . GLU A 1 166 ? -2.261 10.352 21.682 1.00 96.06 166 GLU A O 1
ATOM 1385 N N . TYR A 1 167 ? -3.526 8.951 20.467 1.00 97.00 167 TYR A N 1
ATOM 1386 C CA . TYR A 1 167 ? -2.449 8.466 19.578 1.00 97.00 167 TYR A CA 1
ATOM 1387 C C . TYR A 1 167 ? -2.561 9.009 18.149 1.00 97.00 167 TYR A C 1
ATOM 1389 O O . TYR A 1 167 ? -2.094 8.371 17.206 1.00 97.00 167 TYR A O 1
ATOM 1397 N N . THR A 1 168 ? -3.201 10.166 17.956 1.00 96.44 168 THR A N 1
ATOM 1398 C CA . THR A 1 168 ? -3.434 10.733 16.615 1.00 96.44 168 THR A CA 1
ATOM 1399 C C . THR A 1 168 ? -2.150 10.807 15.788 1.00 96.44 168 THR A C 1
ATOM 1401 O O . THR A 1 168 ? -2.154 10.346 14.654 1.00 96.44 168 THR A O 1
ATOM 1404 N N . ASN A 1 169 ? -1.042 11.283 16.361 1.00 96.69 169 ASN A N 1
ATOM 1405 C CA . ASN A 1 169 ? 0.223 11.428 15.632 1.00 96.69 169 ASN A CA 1
ATOM 1406 C C . ASN A 1 169 ? 0.788 10.079 15.155 1.00 96.69 169 ASN A C 1
ATOM 1408 O O . ASN A 1 169 ? 1.248 9.964 14.020 1.00 96.69 169 ASN A O 1
ATOM 1412 N N . ASP A 1 170 ? 0.724 9.040 15.992 1.00 97.38 170 ASP A N 1
ATOM 1413 C CA . ASP A 1 170 ? 1.203 7.703 15.628 1.00 97.38 170 ASP A CA 1
ATOM 1414 C C . ASP A 1 170 ? 0.321 7.063 14.555 1.00 97.38 170 ASP A C 1
ATOM 1416 O O . ASP A 1 170 ? 0.828 6.469 13.600 1.00 97.38 170 ASP A O 1
ATOM 1420 N N . ILE A 1 171 ? -1.000 7.208 14.693 1.00 97.94 171 ILE A N 1
ATOM 1421 C CA . ILE A 1 171 ? -1.975 6.717 13.717 1.00 97.94 171 ILE A CA 1
ATOM 1422 C C . ILE A 1 171 ? -1.769 7.439 12.383 1.00 97.94 171 ILE A C 1
ATOM 1424 O O . ILE A 1 171 ? -1.666 6.783 11.348 1.00 97.94 171 ILE A O 1
ATOM 1428 N N . GLU A 1 172 ? -1.649 8.766 12.404 1.00 98.00 172 GLU A N 1
ATOM 1429 C CA . GLU A 1 172 ? -1.406 9.599 11.227 1.00 98.00 172 GLU A CA 1
ATOM 1430 C C . GLU A 1 172 ? -0.117 9.180 10.515 1.00 98.00 172 GLU A C 1
ATOM 1432 O O . GLU A 1 172 ? -0.141 8.920 9.312 1.00 98.00 172 GLU A O 1
ATOM 1437 N N . ARG A 1 173 ? 0.985 9.017 11.260 1.00 98.12 173 ARG A N 1
ATOM 1438 C CA . ARG A 1 173 ? 2.263 8.522 10.732 1.00 98.12 173 ARG A CA 1
ATOM 1439 C C . ARG A 1 173 ? 2.087 7.182 10.016 1.00 98.12 173 ARG A C 1
ATOM 1441 O O . ARG A 1 173 ? 2.494 7.054 8.865 1.00 98.12 173 ARG A O 1
ATOM 1448 N N . CYS A 1 174 ? 1.437 6.208 10.657 1.00 97.88 174 CYS A N 1
ATOM 1449 C CA . CYS A 1 174 ? 1.222 4.879 10.074 1.00 97.88 174 CYS A CA 1
ATOM 1450 C C . CYS A 1 174 ? 0.355 4.934 8.803 1.00 97.88 174 CYS A C 1
ATOM 1452 O O . CYS A 1 174 ? 0.654 4.254 7.818 1.00 97.88 174 CYS A O 1
ATOM 1454 N N . LEU A 1 175 ? -0.699 5.759 8.800 1.00 98.19 175 LEU A N 1
ATOM 1455 C CA . LEU A 1 175 ? -1.570 5.954 7.640 1.00 98.19 175 LEU A CA 1
ATOM 1456 C C . LEU A 1 175 ? -0.851 6.664 6.488 1.00 98.19 175 LEU A C 1
ATOM 1458 O O . LEU A 1 175 ? -1.022 6.261 5.339 1.00 98.19 175 LEU A O 1
ATOM 1462 N N . PHE A 1 176 ? -0.011 7.664 6.765 1.00 98.12 176 PHE A N 1
ATOM 1463 C CA . PHE A 1 176 ? 0.818 8.301 5.742 1.00 98.12 176 PHE A CA 1
ATOM 1464 C C . PHE A 1 176 ? 1.837 7.336 5.148 1.00 98.12 176 PHE A C 1
ATOM 1466 O O . PHE A 1 176 ? 1.986 7.290 3.926 1.00 98.12 176 PHE A O 1
ATOM 1473 N N . THR A 1 177 ? 2.512 6.540 5.981 1.00 97.44 177 THR A N 1
ATOM 1474 C CA . THR A 1 177 ? 3.430 5.507 5.495 1.00 97.44 177 THR A CA 1
ATOM 1475 C C . THR A 1 177 ? 2.692 4.533 4.583 1.00 97.44 177 THR A C 1
ATOM 1477 O O . THR A 1 177 ? 3.130 4.325 3.455 1.00 97.44 177 THR A O 1
ATOM 1480 N N . LEU A 1 178 ? 1.536 4.010 5.010 1.00 98.00 178 LEU A N 1
ATOM 1481 C CA . LEU A 1 178 ? 0.714 3.143 4.166 1.00 98.00 178 LEU A CA 1
ATOM 1482 C C . LEU A 1 178 ? 0.309 3.842 2.859 1.00 98.00 178 LEU A C 1
ATOM 1484 O O . LEU A 1 178 ? 0.402 3.243 1.794 1.00 98.00 178 LEU A O 1
ATOM 1488 N N . LEU A 1 179 ? -0.108 5.109 2.906 1.00 98.25 179 LEU A N 1
ATOM 1489 C CA . LEU A 1 179 ? -0.508 5.859 1.716 1.00 98.25 179 LEU A CA 1
ATOM 1490 C C . LEU A 1 179 ? 0.630 5.967 0.690 1.00 98.25 179 LEU A C 1
ATOM 1492 O O . LEU A 1 179 ? 0.404 5.793 -0.510 1.00 98.25 179 LEU A O 1
ATOM 1496 N N . LEU A 1 180 ? 1.851 6.246 1.149 1.00 97.00 180 LEU A N 1
ATOM 1497 C CA . LEU A 1 180 ? 3.036 6.296 0.290 1.00 97.00 180 LEU A CA 1
ATOM 1498 C C . LEU A 1 180 ? 3.362 4.919 -0.295 1.00 97.00 180 LEU A C 1
ATOM 1500 O O . LEU A 1 180 ? 3.652 4.813 -1.487 1.00 97.00 180 LEU A O 1
ATOM 1504 N N . GLU A 1 181 ? 3.260 3.866 0.512 1.00 96.56 181 GLU A N 1
ATOM 1505 C CA . GLU A 1 181 ? 3.466 2.488 0.067 1.00 96.56 181 GLU A CA 1
ATOM 1506 C C . GLU A 1 181 ? 2.436 2.077 -0.993 1.00 96.56 181 GLU A C 1
ATOM 1508 O O . GLU A 1 181 ? 2.817 1.536 -2.026 1.00 96.56 181 GLU A O 1
ATOM 1513 N N . LEU A 1 182 ? 1.151 2.401 -0.805 1.00 97.38 182 LEU A N 1
ATOM 1514 C CA . LEU A 1 182 ? 0.091 2.149 -1.790 1.00 97.38 182 LEU A CA 1
ATOM 1515 C C . LEU A 1 182 ? 0.362 2.881 -3.109 1.00 97.38 182 LEU A C 1
ATOM 1517 O O . LEU A 1 182 ? 0.223 2.291 -4.180 1.00 97.38 182 LEU A O 1
ATOM 1521 N N . LYS A 1 183 ? 0.791 4.149 -3.049 1.00 96.19 183 LYS A N 1
ATOM 1522 C CA . LYS A 1 183 ? 1.185 4.921 -4.240 1.00 96.19 183 LYS A CA 1
ATOM 1523 C C . LYS A 1 183 ? 2.354 4.260 -4.971 1.00 96.19 183 LYS A C 1
ATOM 1525 O O . LYS A 1 183 ? 2.303 4.136 -6.194 1.00 96.19 183 LYS A O 1
ATOM 1530 N N . LEU A 1 184 ? 3.370 3.797 -4.240 1.00 94.00 184 LEU A N 1
ATOM 1531 C CA . LEU A 1 184 ? 4.506 3.097 -4.836 1.00 94.00 184 LEU A CA 1
ATOM 1532 C C . LEU A 1 184 ? 4.092 1.755 -5.454 1.00 94.00 184 LEU A C 1
ATOM 1534 O O . LEU A 1 184 ? 4.516 1.457 -6.569 1.00 94.00 184 LEU A O 1
ATOM 1538 N N . ILE A 1 185 ? 3.226 0.990 -4.776 1.00 94.38 185 ILE A N 1
ATOM 1539 C CA . ILE A 1 185 ? 2.652 -0.253 -5.306 1.00 94.38 185 ILE A CA 1
ATOM 1540 C C . ILE A 1 185 ? 1.962 0.019 -6.642 1.00 94.38 185 ILE A C 1
ATOM 1542 O O . ILE A 1 185 ? 2.254 -0.662 -7.616 1.00 94.38 185 ILE A O 1
ATOM 1546 N N . ILE A 1 186 ? 1.094 1.029 -6.722 1.00 94.69 186 ILE A N 1
ATOM 1547 C CA . ILE A 1 186 ? 0.365 1.358 -7.956 1.00 94.69 186 ILE A CA 1
ATOM 1548 C C . ILE A 1 186 ? 1.326 1.679 -9.104 1.00 94.69 186 ILE A C 1
ATOM 1550 O O . ILE A 1 186 ? 1.169 1.137 -10.195 1.00 94.69 186 ILE A O 1
ATOM 1554 N N . ILE A 1 187 ? 2.335 2.521 -8.861 1.00 91.38 187 ILE A N 1
ATOM 1555 C CA . ILE A 1 187 ? 3.346 2.862 -9.874 1.00 91.38 187 ILE A CA 1
ATOM 1556 C C . ILE A 1 187 ? 4.071 1.601 -10.350 1.00 91.38 187 ILE A C 1
ATOM 1558 O O . ILE A 1 187 ? 4.244 1.399 -11.552 1.00 91.38 187 ILE A O 1
ATOM 1562 N N . TYR A 1 188 ? 4.469 0.733 -9.418 1.00 89.81 188 TYR A N 1
ATOM 1563 C CA . TYR A 1 188 ? 5.123 -0.524 -9.757 1.00 89.81 188 TYR A CA 1
ATOM 1564 C C . TYR A 1 188 ? 4.220 -1.445 -10.579 1.00 89.81 188 TYR A C 1
ATOM 1566 O O . TYR A 1 188 ? 4.690 -2.046 -11.539 1.00 89.81 188 TYR A O 1
ATOM 1574 N N . LEU A 1 189 ? 2.936 -1.547 -10.241 1.00 90.88 189 LEU A N 1
ATOM 1575 C CA . LEU A 1 189 ? 1.991 -2.387 -10.970 1.00 90.88 189 LEU A CA 1
ATOM 1576 C C . LEU A 1 189 ? 1.737 -1.873 -12.389 1.00 90.88 189 LEU A C 1
ATOM 1578 O O . LEU A 1 189 ? 1.726 -2.685 -13.305 1.00 90.88 189 LEU A O 1
ATOM 1582 N N . TYR A 1 190 ? 1.611 -0.557 -12.594 1.00 89.56 190 TYR A N 1
ATOM 1583 C CA . TYR A 1 190 ? 1.544 0.013 -13.946 1.00 89.56 190 TYR A CA 1
ATOM 1584 C C . TYR A 1 190 ? 2.800 -0.313 -14.750 1.00 89.56 190 TYR A C 1
ATOM 1586 O O . TYR A 1 190 ? 2.710 -0.743 -15.895 1.00 89.56 190 TYR A O 1
ATOM 1594 N N . TYR A 1 191 ? 3.974 -0.175 -14.129 1.00 85.75 191 TYR A N 1
ATOM 1595 C CA . TYR A 1 191 ? 5.229 -0.568 -14.758 1.00 85.75 191 TYR A CA 1
ATOM 1596 C C . TYR A 1 191 ? 5.246 -2.068 -15.112 1.00 85.75 191 TYR A C 1
ATOM 1598 O O . TYR A 1 191 ? 5.685 -2.448 -16.192 1.00 85.75 191 TYR A O 1
ATOM 1606 N N . GLN A 1 192 ? 4.759 -2.946 -14.233 1.00 85.56 192 GLN A N 1
ATOM 1607 C CA . GLN A 1 192 ? 4.691 -4.374 -14.544 1.00 85.56 192 GLN A CA 1
ATOM 1608 C C . GLN A 1 192 ? 3.698 -4.677 -15.675 1.00 85.56 192 GLN A C 1
ATOM 1610 O O . GLN A 1 192 ? 4.055 -5.419 -16.583 1.00 85.56 192 GLN A O 1
ATOM 1615 N N . ALA A 1 193 ? 2.514 -4.064 -15.671 1.00 86.00 193 ALA A N 1
ATOM 1616 C CA . ALA A 1 193 ? 1.509 -4.246 -16.717 1.00 86.00 193 ALA A CA 1
ATOM 1617 C C . ALA A 1 193 ? 2.043 -3.877 -18.110 1.00 86.00 193 ALA A C 1
ATOM 1619 O O . ALA A 1 193 ? 1.821 -4.617 -19.068 1.00 86.00 193 ALA A O 1
ATOM 1620 N N . GLU A 1 194 ? 2.777 -2.766 -18.195 1.00 79.69 194 GLU A N 1
ATOM 1621 C CA . GLU A 1 194 ? 3.294 -2.226 -19.453 1.00 79.69 194 GLU A CA 1
ATOM 1622 C C . GLU A 1 194 ? 4.518 -2.992 -19.979 1.00 79.69 194 GLU A C 1
ATOM 1624 O O . GLU A 1 194 ? 4.679 -3.159 -21.182 1.00 79.69 194 GLU A O 1
ATOM 1629 N N . PHE A 1 195 ? 5.396 -3.462 -19.084 1.00 75.69 195 PHE A N 1
ATOM 1630 C CA . PHE A 1 195 ? 6.725 -3.956 -19.475 1.00 75.69 195 PHE A CA 1
ATOM 1631 C C . PHE A 1 195 ? 6.999 -5.426 -19.142 1.00 75.69 195 PHE A C 1
ATOM 1633 O O . PHE A 1 195 ? 8.059 -5.927 -19.503 1.00 75.69 195 PHE A O 1
ATOM 1640 N N . SER A 1 196 ? 6.106 -6.120 -18.429 1.00 63.59 196 SER A N 1
ATOM 1641 C CA . SER A 1 196 ? 6.303 -7.537 -18.042 1.00 63.59 196 SER A CA 1
ATOM 1642 C C . SER A 1 196 ? 5.533 -8.518 -18.930 1.00 63.59 196 SER A C 1
ATOM 1644 O O . SER A 1 196 ? 5.512 -9.712 -18.649 1.00 63.59 196 SER A O 1
ATOM 1646 N N . THR A 1 197 ? 4.895 -8.014 -19.988 1.00 49.56 197 THR A N 1
ATOM 1647 C CA . THR A 1 197 ? 4.208 -8.784 -21.039 1.00 49.56 197 THR A CA 1
ATOM 1648 C C . THR A 1 197 ? 5.064 -8.994 -22.300 1.00 49.56 197 THR A C 1
ATOM 1650 O O . THR A 1 197 ? 4.581 -9.604 -23.253 1.00 49.56 197 THR A O 1
ATOM 1653 N N . LEU A 1 198 ? 6.322 -8.532 -22.291 1.00 37.38 198 LEU A N 1
ATOM 1654 C CA . LEU A 1 198 ? 7.376 -8.846 -23.270 1.00 37.38 198 LEU A CA 1
ATOM 1655 C C . LEU A 1 198 ? 8.256 -9.994 -22.759 1.00 37.38 198 LEU A C 1
ATOM 1657 O O . LEU A 1 198 ? 8.664 -10.824 -23.599 1.00 37.38 198 LEU A O 1
#